Protein AF-A0A957P6U8-F1 (afdb_monomer)

Solvent-accessible surface area (backbone atoms only — not comparable to full-atom values): 16198 Å² total; per-residue (Å²): 90,58,43,76,53,26,92,47,79,94,39,44,93,22,21,18,30,35,46,72,42,77,92,78,67,46,75,42,67,53,47,86,53,42,22,34,64,68,31,53,35,81,85,66,50,31,37,37,28,35,32,63,20,86,61,70,90,80,37,60,36,35,46,26,39,26,37,59,54,96,75,35,69,39,84,70,41,72,37,37,86,85,52,95,45,52,64,41,66,72,44,34,49,96,86,24,38,32,24,38,31,63,58,85,66,26,40,42,44,31,36,30,32,83,86,80,32,53,65,48,74,69,51,61,92,84,52,53,21,32,50,50,87,82,29,77,82,69,45,68,47,66,45,97,83,50,52,34,36,38,33,50,40,20,24,42,88,34,48,63,27,46,32,43,46,75,44,68,89,72,76,72,72,90,66,71,69,55,97,53,98,57,75,75,81,73,89,73,82,72,80,81,41,68,80,53,70,64,36,67,84,54,68,86,55,95,57,48,46,55,40,83,44,76,48,71,45,100,86,65,49,79,44,77,46,52,44,35,33,26,76,83,66,52,93,91,59,92,59,58,77,48,87,87,82,73,54,77,90,80,54,79,64,63,44,40,53,73,37,68,55,48,77,72,76,41,63,53,62,62,42,15,76,70,55,24,36,59

Foldseek 3Di:
DKDAPQPDPVRNVWIWDWDQDVVVRDIATADNTQWADWAAAPVRQKIWIWGADPPGQPAAIFTWMFGADPRYTHPIDGLQPVPRWHWQWAYQAPLATWTWTDLAQAIFIKGAHPPNSAIATQDAQPQLWDAAPVPNHYFWDADPNRQKIWGWTFALQFDTFIWMDGRPSCPDPPDGPDPPSRGPDPPDDDDIGTPDHPRVVCNPPQFWGKDWDWDADPVRDIHIAIKTAGSPDDPVDDAAEDDDDDDPPPDGDHSGNQHPCCVPPNVQRVNNPVGHID

pLDDT: mean 83.7, std 16.23, range [33.38, 98.19]

Nearest PDB structures (foldseek):
  5txe-assembly1_A  TM=6.413E-01  e=8.273E-06  Asticcacaulis excentricus CB 48
  5jrl-assembly1_A  TM=4.892E-01  e=2.960E-06  Sphingopyxis alaskensis RB2256
  5uw3-assembly4_D  TM=4.409E-01  e=4.563E-06  Gypsophila vaccaria
  5uw5-assembly4_D  TM=4.762E-01  e=3.564E-05  Gypsophila vaccaria
  8p82-assembly1_B  TM=4.643E-01  e=4.128E-01  Homo sapiens

Sequence (278 aa):
FAGWPSPDMEHYTEGRLYLLDCPTLTVTALTESGAGMPRWSPDGTALAFTQQGEPAFYKNSGICVANVKDGALTNRRIISQQFDENGWLQAWGPAGIYFGAMQRTSYQLLCIDPESGQFWRVTPPDAQSWPSAGDLFGGISFTPNFSHAALTYADHTRCAEIIVIALKNQSVSHQPPTTSHQPPTTSNQQPLTYITNFDAQTAAWPLAQHEVIQWSSRDGATIEGVLTKPIDFDPARAYPLLVVIHGGPTAVSIPSKLSYYERRYYPIQQWAAKGALI

Mean predicted aligned error: 7.49 Å

Structure (mmCIF, N/CA/C/O backbone):
data_AF-A0A957P6U8-F1
#
_entry.id   AF-A0A957P6U8-F1
#
loop_
_atom_site.group_PDB
_atom_site.id
_atom_site.type_symbol
_atom_site.label_atom_id
_atom_site.label_alt_id
_atom_site.label_comp_id
_atom_site.label_asym_id
_atom_site.label_entity_id
_atom_site.label_seq_id
_atom_site.pdbx_PDB_ins_code
_atom_site.Cartn_x
_atom_site.Cartn_y
_atom_site.Cartn_z
_atom_site.occupancy
_atom_site.B_iso_or_equiv
_atom_site.auth_seq_id
_atom_site.auth_comp_id
_atom_site.auth_asym_id
_atom_site.auth_atom_id
_atom_site.pdbx_PDB_model_num
ATOM 1 N N . PHE A 1 1 ? -14.041 7.407 13.224 1.00 91.38 1 PHE A N 1
ATOM 2 C CA . PHE A 1 1 ? -13.572 7.977 11.942 1.00 91.38 1 PHE A CA 1
ATOM 3 C C . PHE A 1 1 ? -12.379 8.894 12.201 1.00 91.38 1 PHE A C 1
ATOM 5 O O . PHE A 1 1 ? -12.068 9.140 13.362 1.00 91.38 1 PHE A O 1
ATOM 12 N N . ALA A 1 2 ? -11.688 9.354 11.157 1.00 91.62 2 ALA A N 1
ATOM 13 C CA . ALA A 1 2 ? -10.634 10.362 11.275 1.00 91.62 2 ALA A CA 1
ATOM 14 C C . ALA A 1 2 ? -11.079 11.652 10.576 1.00 91.62 2 ALA A C 1
ATOM 16 O O . ALA A 1 2 ? -11.665 11.576 9.496 1.00 91.62 2 ALA A O 1
ATOM 17 N N . GLY A 1 3 ? -10.826 12.802 11.193 1.00 88.31 3 GLY A N 1
ATOM 18 C CA . GLY A 1 3 ? -11.007 14.122 10.590 1.00 88.31 3 GLY A CA 1
ATOM 19 C C . GLY A 1 3 ? -9.664 14.695 10.144 1.00 88.31 3 GLY A C 1
ATOM 20 O O . GLY A 1 3 ? -8.682 14.565 10.875 1.00 88.31 3 GLY A O 1
ATOM 21 N N . TRP A 1 4 ? -9.640 15.288 8.948 1.00 82.12 4 TRP A N 1
ATOM 22 C CA . TRP A 1 4 ? -8.496 15.982 8.352 1.00 82.12 4 TRP A CA 1
ATOM 23 C C . TRP A 1 4 ? -8.981 17.258 7.641 1.00 82.12 4 TRP A C 1
ATOM 25 O O . TRP A 1 4 ? -9.947 17.169 6.877 1.00 82.12 4 TRP A O 1
ATOM 35 N N . PRO A 1 5 ? -8.320 18.413 7.826 1.00 78.44 5 PRO A N 1
ATOM 36 C CA . PRO A 1 5 ? -7.258 18.671 8.806 1.00 78.44 5 PRO A CA 1
ATOM 37 C C . PRO A 1 5 ? -7.781 18.629 10.254 1.00 78.44 5 PRO A C 1
ATOM 39 O O . PRO A 1 5 ? -8.995 18.672 10.477 1.00 78.44 5 PRO A O 1
ATOM 42 N N . SER A 1 6 ? -6.888 18.558 11.246 1.00 73.44 6 SER A N 1
ATOM 43 C CA . SER A 1 6 ? -7.251 18.890 12.629 1.00 73.44 6 SER A CA 1
ATOM 44 C C . SER A 1 6 ? -7.870 20.296 12.651 1.00 73.44 6 SER A C 1
ATOM 46 O O . SER A 1 6 ? -7.371 21.185 11.957 1.00 73.44 6 SER A O 1
ATOM 48 N N . PRO A 1 7 ? -8.955 20.535 13.412 1.00 75.38 7 PRO A N 1
ATOM 49 C CA . PRO A 1 7 ? -9.561 21.864 13.503 1.00 75.38 7 PRO A CA 1
ATOM 50 C C . PRO A 1 7 ? -8.661 22.891 14.212 1.00 75.38 7 PRO A C 1
ATOM 52 O O . PRO A 1 7 ? -8.973 24.079 14.190 1.00 75.38 7 PRO A O 1
ATOM 55 N N . ASP A 1 8 ? -7.575 22.444 14.845 1.00 77.12 8 ASP A N 1
ATOM 56 C CA . ASP A 1 8 ? -6.565 23.304 15.453 1.00 77.12 8 ASP A CA 1
ATOM 57 C C . ASP A 1 8 ? -5.531 23.756 14.409 1.00 77.12 8 ASP A C 1
ATOM 59 O O . ASP A 1 8 ? -4.930 22.925 13.724 1.00 77.12 8 ASP A O 1
ATOM 63 N N . MET A 1 9 ? -5.301 25.069 14.302 1.00 79.81 9 MET A N 1
ATOM 64 C CA . MET A 1 9 ? -4.312 25.623 13.373 1.00 79.81 9 MET A CA 1
ATOM 65 C C . MET A 1 9 ? -2.882 25.189 13.697 1.00 79.81 9 MET A C 1
ATOM 67 O O . MET A 1 9 ? -2.070 25.116 12.776 1.00 79.81 9 MET A O 1
ATOM 71 N N . GLU A 1 10 ? -2.566 24.883 14.959 1.00 78.88 10 GLU A N 1
ATOM 72 C CA . GLU A 1 10 ? -1.241 24.367 15.336 1.00 78.88 10 GLU A CA 1
ATOM 73 C C . GLU A 1 10 ? -0.976 22.984 14.718 1.00 78.88 10 GLU A C 1
ATOM 75 O O . GLU A 1 10 ? 0.170 22.641 14.435 1.00 78.88 10 GLU A O 1
ATOM 80 N N . HIS A 1 11 ? -2.043 22.242 14.401 1.00 78.88 11 HIS A N 1
ATOM 81 C CA . HIS A 1 11 ? -2.008 20.860 13.921 1.00 78.88 11 HIS A CA 1
ATOM 82 C C . HIS A 1 11 ? -2.728 20.675 12.576 1.00 78.88 11 HIS A C 1
ATOM 84 O O . HIS A 1 11 ? -3.213 19.586 12.268 1.00 78.88 11 HIS A O 1
ATOM 90 N N . TYR A 1 12 ? -2.830 21.719 11.748 1.00 76.62 12 TYR A N 1
ATOM 91 C CA . TYR A 1 12 ? -3.634 21.681 10.515 1.00 76.62 12 TYR A CA 1
ATOM 92 C C . TYR A 1 12 ? -3.155 20.640 9.483 1.00 76.62 12 TYR A C 1
ATOM 94 O O . TYR A 1 12 ? -3.876 20.308 8.547 1.00 76.62 12 TYR A O 1
ATOM 102 N N . THR A 1 13 ? -1.935 20.121 9.613 1.00 79.44 13 THR A N 1
ATOM 103 C CA . THR A 1 13 ? -1.400 19.040 8.770 1.00 79.44 13 THR A CA 1
ATOM 104 C C . THR A 1 13 ? -1.576 17.660 9.391 1.00 79.44 13 THR A C 1
ATOM 106 O O . THR A 1 13 ? -1.030 16.693 8.865 1.00 79.44 13 THR A O 1
ATOM 109 N N . GLU A 1 14 ? -2.300 17.553 10.501 1.00 87.06 14 GLU A N 1
ATOM 110 C CA . GLU A 1 14 ? -2.441 16.327 11.273 1.00 87.06 14 GLU A CA 1
ATOM 111 C C . GLU A 1 14 ? -3.894 15.856 11.327 1.00 87.06 14 GLU A C 1
ATOM 113 O O . GLU A 1 14 ? -4.846 16.627 11.189 1.00 87.06 14 GLU A O 1
ATOM 118 N N . GLY A 1 15 ? -4.064 14.557 11.560 1.00 89.56 15 GLY A N 1
ATOM 119 C CA . GLY A 1 15 ? -5.369 13.936 11.732 1.00 89.56 15 GLY A CA 1
ATOM 120 C C . GLY A 1 15 ? -5.814 13.864 13.180 1.00 89.56 15 GLY A C 1
ATOM 121 O O . GLY A 1 15 ? -4.998 13.735 14.091 1.00 89.56 15 GLY A O 1
ATOM 122 N N . ARG A 1 16 ? -7.129 13.833 13.389 1.00 92.75 16 ARG A N 1
ATOM 123 C CA . ARG A 1 16 ? -7.728 13.549 14.697 1.00 92.75 16 ARG A CA 1
ATOM 124 C C . ARG A 1 16 ? -8.716 12.398 14.610 1.00 92.75 16 ARG A C 1
ATOM 126 O O . ARG A 1 16 ? -9.498 12.313 13.662 1.00 92.75 16 ARG A O 1
ATOM 133 N N . LEU A 1 17 ? -8.712 11.514 15.607 1.00 95.19 17 LEU A N 1
ATOM 134 C CA . LEU A 1 17 ? -9.684 10.429 15.697 1.00 95.19 17 LEU A CA 1
ATOM 135 C C . LEU A 1 17 ? -10.930 10.867 16.456 1.00 95.19 17 LEU A C 1
ATOM 137 O O . LEU A 1 17 ? -10.854 11.519 17.496 1.00 95.19 17 LEU A O 1
ATOM 141 N N . TYR A 1 18 ? -12.074 10.420 15.953 1.00 95.19 18 TYR A N 1
ATOM 142 C CA . TYR A 1 18 ? -13.385 10.660 16.532 1.00 95.19 18 TYR A CA 1
ATOM 143 C C . TYR A 1 18 ? -14.184 9.359 16.611 1.00 95.19 18 TYR A C 1
ATOM 145 O O . TYR A 1 18 ? -14.175 8.544 15.679 1.00 95.19 18 TYR A O 1
ATOM 153 N N . LEU A 1 19 ? -14.915 9.186 17.704 1.00 95.56 19 LEU A N 1
ATOM 154 C CA . LEU A 1 19 ? -15.931 8.162 17.892 1.00 95.56 19 LEU A CA 1
ATOM 155 C C . LEU A 1 19 ? -17.300 8.765 17.568 1.00 95.56 19 LEU A C 1
ATOM 157 O O . LEU A 1 19 ? -17.639 9.811 18.109 1.00 95.56 19 LEU A O 1
ATOM 161 N N . LEU A 1 20 ? -18.063 8.111 16.692 1.00 94.81 20 LEU A N 1
ATOM 162 C CA . LEU A 1 20 ? -19.466 8.434 16.435 1.00 94.81 20 LEU A CA 1
ATOM 163 C C . LEU A 1 20 ? -20.321 7.350 17.081 1.00 94.81 20 LEU A C 1
ATOM 165 O O . LEU A 1 20 ? -20.233 6.187 16.686 1.00 94.81 20 LEU A O 1
ATOM 169 N N . ASP A 1 21 ? -21.152 7.736 18.037 1.00 92.94 21 ASP A N 1
ATOM 170 C CA . ASP A 1 21 ? -22.236 6.892 18.519 1.00 92.94 21 ASP A CA 1
ATOM 171 C C . ASP A 1 21 ? -23.401 6.979 17.521 1.00 92.94 21 ASP A C 1
ATOM 173 O O . ASP A 1 21 ? -24.017 8.029 17.371 1.00 92.94 21 ASP A O 1
ATOM 177 N N . CYS A 1 22 ? -23.676 5.904 16.776 1.00 93.19 22 CYS A N 1
ATOM 178 C CA . CYS A 1 22 ? -24.683 5.932 15.707 1.00 93.19 22 CYS A CA 1
ATOM 179 C C . CYS A 1 22 ? -26.124 6.169 16.202 1.00 93.19 22 CYS A C 1
ATOM 181 O O . CYS A 1 22 ? -26.848 6.895 15.522 1.00 93.19 22 CYS A O 1
ATOM 183 N N . PRO A 1 23 ? -26.577 5.593 17.335 1.00 95.75 23 PRO A N 1
ATOM 184 C CA . PRO A 1 23 ? -27.927 5.853 17.838 1.00 95.75 23 PRO A CA 1
ATOM 185 C C . PRO A 1 23 ? -28.168 7.309 18.254 1.00 95.75 23 PRO A C 1
ATOM 187 O O . PRO A 1 23 ? -29.222 7.863 17.952 1.00 95.75 23 PRO A O 1
ATOM 190 N N . THR A 1 24 ? -27.213 7.929 18.951 1.00 96.38 24 THR A N 1
ATOM 191 C CA . THR A 1 24 ? -27.351 9.302 19.473 1.00 96.38 24 THR A CA 1
ATOM 192 C C . THR A 1 24 ? -26.780 10.361 18.535 1.00 96.38 24 THR A C 1
ATOM 194 O O . THR A 1 24 ? -27.025 11.547 18.735 1.00 96.38 24 THR A O 1
ATOM 197 N N . LEU A 1 25 ? -26.014 9.943 17.523 1.00 96.06 25 LEU A N 1
ATOM 198 C CA . LEU A 1 25 ? -25.217 10.795 16.637 1.00 96.06 25 LEU A CA 1
ATOM 199 C C . LEU A 1 25 ? -24.189 11.659 17.383 1.00 96.06 25 LEU A C 1
ATOM 201 O O . LEU A 1 25 ? -23.710 12.667 16.861 1.00 96.06 25 LEU A O 1
ATOM 205 N N . THR A 1 26 ? -23.826 11.255 18.602 1.00 95.94 26 THR A N 1
ATOM 206 C CA . THR A 1 26 ? -22.855 11.971 19.428 1.00 95.94 26 THR A CA 1
ATOM 207 C C . THR A 1 26 ? -21.443 11.707 18.921 1.00 95.94 26 THR A C 1
ATOM 209 O O . THR A 1 26 ? -21.068 10.561 18.664 1.00 95.94 26 THR A O 1
ATOM 212 N N . VAL A 1 27 ? -20.646 12.772 18.797 1.00 95.00 27 VAL A N 1
ATOM 213 C CA . VAL A 1 27 ? -19.253 12.700 18.348 1.00 95.00 27 VAL A CA 1
ATOM 214 C C . VAL A 1 27 ? -18.312 13.043 19.498 1.00 95.00 27 VAL A C 1
ATOM 216 O O . VAL A 1 27 ? -18.345 14.157 20.018 1.00 95.00 27 VAL A O 1
ATOM 219 N N . THR A 1 28 ? -17.427 12.109 19.841 1.00 94.69 28 THR A N 1
ATOM 220 C CA . THR A 1 28 ? -16.405 12.272 20.886 1.00 94.69 28 THR A CA 1
ATOM 221 C C . THR A 1 28 ? -15.019 12.204 20.267 1.00 94.69 28 THR A C 1
ATOM 223 O O . THR A 1 28 ? -14.713 11.283 19.512 1.00 94.69 28 THR A O 1
ATOM 226 N N . ALA A 1 29 ? -14.152 13.163 20.577 1.00 93.75 29 ALA A N 1
ATOM 227 C CA . ALA A 1 29 ? -12.761 13.096 20.151 1.00 93.75 29 ALA A CA 1
ATOM 228 C C . ALA A 1 29 ? -11.977 12.054 20.965 1.00 93.75 29 ALA A C 1
ATOM 230 O O . ALA A 1 29 ? -12.036 12.055 22.190 1.00 93.75 29 ALA A O 1
ATOM 231 N N . LEU A 1 30 ? -11.218 11.198 20.278 1.00 95.31 30 LEU A N 1
ATOM 232 C CA . LEU A 1 30 ? -10.415 10.125 20.878 1.00 95.31 30 LEU A CA 1
ATOM 233 C C . LEU A 1 30 ? -8.927 10.473 21.006 1.00 95.31 30 LEU A C 1
ATOM 235 O O . LEU A 1 30 ? -8.229 9.901 21.839 1.00 95.31 30 LEU A O 1
ATOM 239 N N . THR A 1 31 ? -8.432 11.380 20.167 1.00 93.56 31 THR A N 1
ATOM 240 C CA . THR A 1 31 ? -7.053 11.890 20.202 1.00 93.56 31 THR A CA 1
ATOM 241 C C . THR A 1 31 ? -7.065 13.412 20.140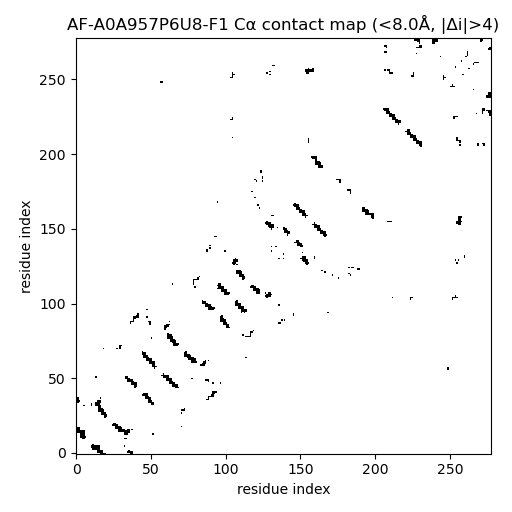 1.00 93.56 31 THR A C 1
ATOM 243 O O . THR A 1 31 ? -8.111 14.001 19.867 1.00 93.56 31 THR A O 1
ATOM 246 N N . GLU A 1 32 ? -5.932 14.060 20.401 1.00 89.50 32 GLU A N 1
ATOM 247 C CA . GLU A 1 32 ? -5.762 15.505 20.183 1.00 89.50 32 GLU A CA 1
ATOM 248 C C . GLU A 1 32 ? -5.425 15.786 18.714 1.00 89.50 32 GLU A C 1
ATOM 250 O O . GLU A 1 32 ? -6.185 16.473 18.034 1.00 89.50 32 GLU A O 1
ATOM 255 N N . SER A 1 33 ? -4.362 15.160 18.205 1.00 90.19 33 SER A N 1
ATOM 256 C CA . SER A 1 33 ? -3.891 15.269 16.821 1.00 90.19 33 SER A CA 1
ATOM 257 C C . SER A 1 33 ? -3.043 14.038 16.427 1.00 90.19 33 SER A C 1
ATOM 259 O O . SER A 1 33 ? -3.082 13.008 17.115 1.00 90.19 33 SER A O 1
ATOM 261 N N . GLY A 1 34 ? -2.320 14.109 15.305 1.00 91.25 34 GLY A N 1
ATOM 262 C CA . GLY A 1 34 ? -1.347 13.112 14.849 1.00 91.25 34 GLY A CA 1
ATOM 263 C C . GLY A 1 34 ? -1.869 11.692 14.613 1.00 91.25 34 GLY A C 1
ATOM 264 O O . GLY A 1 34 ? -1.070 10.756 14.619 1.00 91.25 34 GLY A O 1
ATOM 265 N N . ALA A 1 35 ? -3.178 11.481 14.445 1.00 94.25 35 ALA A N 1
ATOM 266 C CA . ALA A 1 35 ? -3.759 10.141 14.361 1.00 94.25 35 ALA A CA 1
ATOM 267 C C . ALA A 1 35 ? -4.735 9.971 13.187 1.00 94.25 35 ALA A C 1
ATOM 269 O O . ALA A 1 35 ? -5.568 10.831 12.900 1.00 94.25 35 ALA A O 1
ATOM 270 N N . GLY A 1 36 ? -4.664 8.826 12.504 1.00 93.25 36 GLY A N 1
ATOM 271 C CA . GLY A 1 36 ? -5.450 8.571 11.296 1.00 93.25 36 GLY A CA 1
ATOM 272 C C . GLY A 1 36 ? -5.702 7.095 11.004 1.00 93.25 36 GLY A C 1
ATOM 273 O O . GLY A 1 36 ? -5.277 6.209 11.737 1.00 93.25 36 GLY A O 1
ATOM 274 N N . MET A 1 37 ? -6.425 6.836 9.912 1.00 92.25 37 MET A N 1
ATOM 275 C CA . MET A 1 37 ? -6.685 5.490 9.375 1.00 92.25 37 MET A CA 1
ATOM 276 C C . MET A 1 37 ? -7.198 4.453 10.406 1.00 92.25 37 MET A C 1
ATOM 278 O O . MET A 1 37 ? -6.693 3.333 10.442 1.00 92.25 37 MET A O 1
ATOM 282 N N . PRO A 1 38 ? -8.214 4.768 11.234 1.00 96.25 38 PRO A N 1
ATOM 283 C CA . PRO A 1 38 ? -8.670 3.853 12.276 1.00 96.25 38 PRO A CA 1
ATOM 284 C C . PRO A 1 38 ? -9.278 2.567 11.694 1.00 96.25 38 PRO A C 1
ATOM 286 O O . PRO A 1 38 ? -9.980 2.615 10.677 1.00 96.25 38 PRO A O 1
ATOM 289 N N . ARG A 1 39 ? -9.043 1.430 12.355 1.00 96.88 39 ARG A N 1
ATOM 290 C CA . ARG A 1 39 ? -9.610 0.102 12.070 1.00 96.88 39 ARG A CA 1
ATOM 291 C C . ARG A 1 39 ? -10.011 -0.568 13.383 1.00 96.88 39 ARG A C 1
ATOM 293 O O . ARG A 1 39 ? -9.186 -0.711 14.279 1.00 96.88 39 ARG A O 1
ATOM 300 N N . TRP A 1 40 ? -11.276 -0.955 13.497 1.00 97.44 40 TRP A N 1
ATOM 301 C CA . TRP A 1 40 ? -11.791 -1.672 14.665 1.00 97.44 40 TRP A CA 1
ATOM 302 C C . TRP A 1 40 ? -11.292 -3.107 14.697 1.00 97.44 40 TRP A C 1
ATOM 304 O O . TRP A 1 40 ? -11.240 -3.738 13.644 1.00 97.44 40 TRP A O 1
ATOM 314 N N . SER A 1 41 ? -10.984 -3.611 15.892 1.00 97.50 41 SER A N 1
ATOM 315 C CA . SER A 1 41 ? -10.772 -5.036 16.130 1.00 97.50 41 SER A CA 1
ATOM 316 C C . SER A 1 41 ? -12.025 -5.849 15.772 1.00 97.50 41 SER A C 1
ATOM 318 O O . SER A 1 41 ? -13.136 -5.311 15.809 1.00 97.50 41 SER A O 1
ATOM 320 N N . PRO A 1 42 ? -11.887 -7.152 15.455 1.00 95.69 42 PRO A N 1
ATOM 321 C CA . PRO A 1 42 ? -13.027 -8.000 15.095 1.00 95.69 42 PRO A CA 1
ATOM 322 C C . PRO A 1 42 ? -14.143 -8.062 16.149 1.00 95.69 42 PRO A C 1
ATOM 324 O O . PRO A 1 42 ? -15.305 -8.251 15.802 1.00 95.69 42 PRO A O 1
ATOM 327 N N . ASP A 1 43 ? -13.795 -7.906 17.426 1.00 95.62 43 ASP A N 1
ATOM 328 C CA . ASP A 1 43 ? -14.726 -7.889 18.559 1.00 95.62 43 ASP A CA 1
ATOM 329 C C . ASP A 1 43 ? -15.254 -6.480 18.904 1.00 95.62 43 ASP A C 1
ATOM 331 O O . ASP A 1 43 ? -16.099 -6.339 19.786 1.00 95.62 43 ASP A O 1
ATOM 335 N N . GLY A 1 44 ? -14.764 -5.435 18.228 1.00 95.38 44 GLY A N 1
ATOM 336 C CA . GLY A 1 44 ? -15.164 -4.043 18.437 1.00 95.38 44 GLY A CA 1
ATOM 337 C C . GLY A 1 44 ? -14.667 -3.403 19.738 1.00 95.38 44 GLY A C 1
ATOM 338 O O . GLY A 1 44 ? -15.120 -2.310 20.073 1.00 95.38 44 GLY A O 1
ATOM 339 N N . THR A 1 45 ? -13.760 -4.042 20.484 1.00 96.06 45 THR A N 1
ATOM 340 C CA . THR A 1 45 ? -13.288 -3.533 21.789 1.00 96.06 45 THR A CA 1
ATOM 341 C C . THR A 1 45 ? -12.021 -2.680 21.700 1.00 96.06 45 THR A C 1
ATOM 343 O O . THR A 1 45 ? -11.708 -1.920 22.622 1.00 96.06 45 THR A O 1
ATOM 346 N N . ALA A 1 46 ? -11.296 -2.761 20.586 1.00 97.56 46 ALA A N 1
ATOM 347 C CA . ALA A 1 46 ? -10.033 -2.074 20.372 1.00 97.56 46 ALA A CA 1
ATOM 348 C C . ALA A 1 46 ? -9.959 -1.415 18.992 1.00 97.56 46 ALA A C 1
ATOM 350 O O . ALA A 1 46 ? -10.696 -1.735 18.057 1.00 97.56 46 ALA A O 1
ATOM 351 N N . LEU A 1 47 ? -9.033 -0.469 18.869 1.00 97.81 47 LEU A N 1
ATOM 352 C CA . LEU A 1 47 ? -8.790 0.298 17.661 1.00 97.81 47 LEU A CA 1
ATOM 353 C C . LEU A 1 47 ? -7.313 0.226 17.282 1.00 97.81 47 LEU A C 1
ATOM 355 O O . LEU A 1 47 ? -6.446 0.545 18.095 1.00 97.81 47 LEU A O 1
ATOM 359 N N . ALA A 1 48 ? -7.045 -0.151 16.036 1.00 98.19 48 ALA A N 1
ATOM 360 C CA . ALA A 1 48 ? -5.768 0.070 15.380 1.00 98.19 48 ALA A CA 1
ATOM 361 C C . ALA A 1 48 ? -5.824 1.399 14.623 1.00 98.19 48 ALA A C 1
ATOM 363 O O . ALA A 1 48 ? -6.831 1.705 13.984 1.00 98.19 48 ALA A O 1
ATOM 364 N N . PHE A 1 49 ? -4.771 2.202 14.680 1.00 97.56 49 PHE A N 1
ATOM 365 C CA . PHE A 1 49 ? -4.696 3.478 13.971 1.00 97.56 49 PHE A CA 1
ATOM 366 C C . PHE A 1 49 ? -3.247 3.860 13.680 1.00 97.56 49 PHE A C 1
ATOM 368 O O . PHE A 1 49 ? -2.317 3.401 14.342 1.00 97.56 49 PHE A O 1
ATOM 375 N N . THR A 1 50 ? -3.051 4.709 12.680 1.00 95.56 50 THR A N 1
ATOM 376 C CA . THR A 1 50 ? -1.743 5.275 12.357 1.00 95.56 50 THR A CA 1
ATOM 377 C C . THR A 1 50 ? -1.463 6.431 13.305 1.00 95.56 50 THR A C 1
ATOM 379 O O . THR A 1 50 ? -2.287 7.337 13.424 1.00 95.56 50 THR A O 1
ATOM 382 N N . GLN A 1 51 ? -0.304 6.404 13.955 1.00 94.94 51 GLN A N 1
ATOM 383 C CA . GLN A 1 51 ? 0.251 7.505 14.727 1.00 94.94 51 GLN A CA 1
ATOM 384 C C . GLN A 1 51 ? 1.368 8.167 13.925 1.00 94.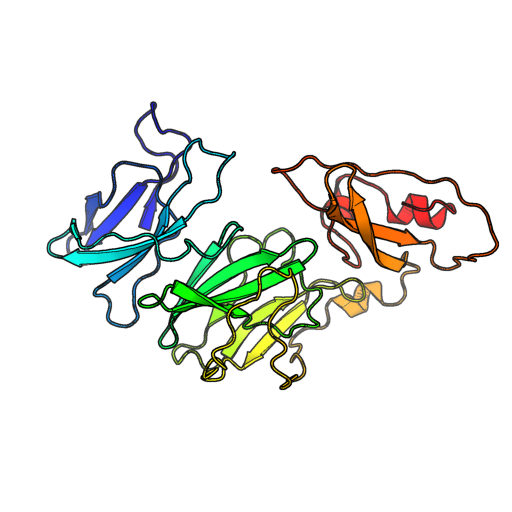94 51 GLN A C 1
ATOM 386 O O . GLN A 1 51 ? 2.362 7.517 13.613 1.00 94.94 51 GLN A O 1
ATOM 391 N N . GLN A 1 52 ? 1.232 9.454 13.642 1.00 91.94 52 GLN A N 1
ATOM 392 C CA . GLN A 1 52 ? 2.246 10.244 12.956 1.00 91.94 52 GLN A CA 1
ATOM 393 C C . GLN A 1 52 ? 3.566 10.247 13.736 1.00 91.94 52 GLN A C 1
ATOM 395 O O . GLN A 1 52 ? 3.576 10.357 14.966 1.00 91.94 52 GLN A O 1
ATOM 400 N N . GLY A 1 53 ? 4.671 10.063 13.012 1.00 90.31 53 GLY A N 1
ATOM 401 C CA . GLY A 1 53 ? 6.015 10.164 13.568 1.00 90.31 53 GLY A CA 1
ATOM 402 C C . GLY A 1 53 ? 6.435 11.622 13.740 1.00 90.31 53 GLY A C 1
ATOM 403 O O . GLY A 1 53 ? 6.099 12.451 12.902 1.00 90.31 53 GLY A O 1
ATOM 404 N N . GLU A 1 54 ? 7.211 11.912 14.790 1.00 88.00 54 GLU A N 1
ATOM 405 C CA . GLU A 1 54 ? 7.648 13.276 15.120 1.00 88.00 54 GLU A CA 1
ATOM 406 C C . GLU A 1 54 ? 9.172 13.477 14.995 1.00 88.00 54 GLU A C 1
ATOM 408 O O . GLU A 1 54 ? 9.932 12.801 15.706 1.00 88.00 54 GLU A O 1
ATOM 413 N N . PRO A 1 55 ? 9.661 14.409 14.147 1.00 85.50 55 PRO A N 1
ATOM 414 C CA . PRO A 1 55 ? 8.880 15.387 13.385 1.00 85.50 55 PRO A CA 1
ATOM 415 C C . PRO A 1 55 ? 8.125 14.773 12.199 1.00 85.50 55 PRO A C 1
ATOM 417 O O . PRO A 1 55 ? 8.654 13.903 11.495 1.00 85.50 55 PRO A O 1
ATOM 420 N N . ALA A 1 56 ? 6.914 15.285 11.974 1.00 81.94 56 ALA A N 1
ATOM 421 C CA . ALA A 1 56 ? 6.065 14.976 10.829 1.00 81.94 56 ALA A CA 1
ATOM 422 C C . ALA A 1 56 ? 6.841 14.964 9.500 1.00 81.94 56 ALA A C 1
ATOM 424 O O . ALA A 1 56 ? 7.768 15.750 9.312 1.00 81.94 56 ALA A O 1
ATOM 425 N N . PHE A 1 57 ? 6.434 14.103 8.559 1.00 79.12 57 PHE A N 1
ATOM 426 C CA . PHE A 1 57 ? 7.032 13.921 7.220 1.00 79.12 57 PHE A CA 1
ATOM 427 C C . PHE A 1 57 ? 8.439 13.292 7.192 1.00 79.12 57 PHE A C 1
ATOM 429 O O . PHE A 1 57 ? 8.756 12.574 6.247 1.00 79.12 57 PHE A O 1
ATOM 436 N N . TYR A 1 58 ? 9.265 13.502 8.219 1.00 83.00 58 TYR A N 1
ATOM 437 C CA . TYR A 1 58 ? 10.644 12.994 8.268 1.00 83.00 58 TYR A CA 1
ATOM 438 C C . TYR A 1 58 ? 10.803 11.699 9.063 1.00 83.00 58 TYR A C 1
ATOM 440 O O . TYR A 1 58 ? 11.828 11.029 8.940 1.00 83.00 58 TYR A O 1
ATOM 448 N N . LYS A 1 59 ? 9.817 11.347 9.893 1.00 88.75 59 LYS A N 1
ATOM 449 C CA . LYS A 1 59 ? 9.776 10.066 10.597 1.00 88.75 59 LYS A CA 1
ATOM 450 C C . LYS A 1 59 ? 8.614 9.210 10.133 1.00 88.75 59 LYS A C 1
ATOM 452 O O . LYS A 1 59 ? 7.526 9.711 9.855 1.00 88.75 59 LYS A O 1
ATOM 457 N N . ASN A 1 60 ? 8.849 7.902 10.133 1.00 90.44 60 ASN A N 1
ATOM 458 C CA . ASN A 1 60 ? 7.804 6.929 9.873 1.00 90.44 60 ASN A CA 1
ATOM 459 C C . ASN A 1 60 ? 6.707 7.014 10.928 1.00 90.44 60 ASN A C 1
ATOM 461 O O . ASN A 1 60 ? 6.961 7.215 12.119 1.00 90.44 60 ASN A O 1
ATOM 465 N N . SER A 1 61 ? 5.483 6.828 10.462 1.00 92.81 61 SER A N 1
ATOM 466 C CA . SER A 1 61 ? 4.320 6.686 11.318 1.00 92.81 61 SER A CA 1
ATOM 467 C C . SER A 1 61 ? 4.294 5.293 11.944 1.00 92.81 61 SER A C 1
ATOM 469 O O . SER A 1 61 ? 4.618 4.300 11.297 1.00 92.81 61 SER A O 1
ATOM 471 N N . GLY A 1 62 ? 3.877 5.212 13.204 1.00 95.56 62 GLY A N 1
ATOM 472 C CA . GLY A 1 62 ? 3.687 3.949 13.907 1.00 95.56 62 GLY A CA 1
ATOM 473 C C . GLY A 1 62 ? 2.278 3.393 13.717 1.00 95.56 62 GLY A C 1
ATOM 474 O O . GLY A 1 62 ? 1.305 4.145 13.682 1.00 95.56 62 GLY A O 1
ATOM 475 N N . ILE A 1 63 ? 2.142 2.070 13.676 1.00 97.56 63 ILE A N 1
ATOM 476 C CA . ILE A 1 63 ? 0.851 1.408 13.880 1.00 97.56 63 ILE A CA 1
ATOM 477 C C . ILE A 1 63 ? 0.620 1.326 15.386 1.00 97.56 63 ILE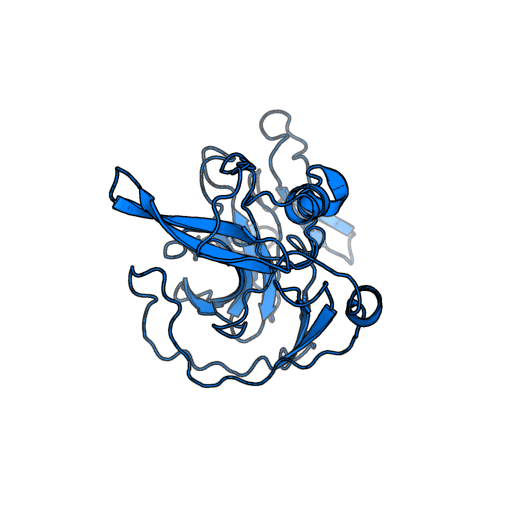 A C 1
ATOM 479 O O . ILE A 1 63 ? 1.434 0.765 16.121 1.00 97.56 63 ILE A O 1
ATOM 483 N N . CYS A 1 64 ? -0.477 1.913 15.848 1.00 97.50 64 CYS A N 1
ATOM 484 C CA . CYS A 1 64 ? -0.852 1.996 17.247 1.00 97.50 64 CYS A CA 1
ATOM 485 C C . CYS A 1 64 ? -2.117 1.180 17.514 1.00 97.50 64 CYS A C 1
ATOM 487 O O . CYS A 1 64 ? -3.027 1.169 16.691 1.00 97.50 64 CYS A O 1
ATOM 489 N N . VAL A 1 65 ? -2.175 0.521 18.670 1.00 98.19 65 VAL A N 1
ATOM 490 C CA . VAL A 1 65 ? -3.358 -0.177 19.181 1.00 98.19 65 VAL A CA 1
ATOM 491 C C . VAL A 1 65 ? -3.749 0.422 20.526 1.00 98.19 65 VAL A C 1
ATOM 493 O O . VAL A 1 65 ? -2.885 0.711 21.357 1.00 98.19 65 VAL A O 1
ATOM 496 N N . ALA A 1 66 ? -5.048 0.600 20.747 1.00 98.12 66 ALA A N 1
ATOM 497 C CA . ALA A 1 66 ? -5.616 1.002 22.029 1.00 98.12 66 ALA A CA 1
ATOM 498 C C . ALA A 1 66 ? -6.989 0.353 22.243 1.00 98.12 66 ALA A C 1
ATOM 500 O O . ALA A 1 66 ? -7.738 0.149 21.289 1.00 98.12 66 ALA A O 1
ATOM 501 N N . ASN A 1 67 ? -7.343 0.084 23.496 1.00 97.75 67 ASN A N 1
ATOM 502 C CA . ASN A 1 67 ? -8.697 -0.322 23.866 1.00 97.75 67 ASN A CA 1
ATOM 503 C C . ASN A 1 67 ? -9.617 0.900 23.841 1.00 97.75 67 ASN A C 1
ATOM 505 O O . ASN A 1 67 ? -9.198 1.988 24.247 1.00 97.75 67 ASN A O 1
ATOM 509 N N . VAL A 1 68 ? -10.873 0.715 23.441 1.00 96.00 68 VAL A N 1
ATOM 510 C CA . VAL A 1 68 ? -11.895 1.764 23.504 1.00 96.00 68 VAL A CA 1
ATOM 511 C C 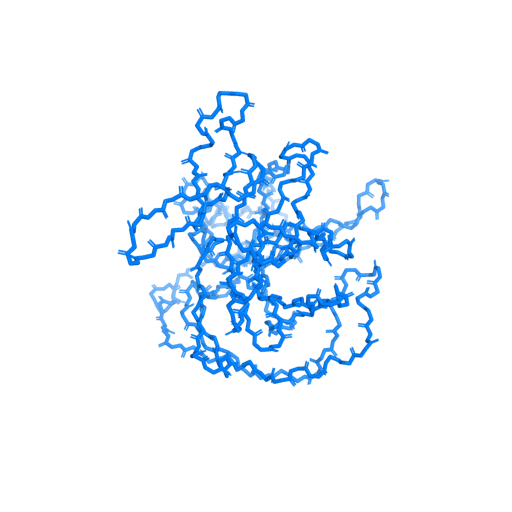. VAL A 1 68 ? -12.842 1.457 24.652 1.00 96.00 68 VAL A C 1
ATOM 513 O O . VAL A 1 68 ? -13.527 0.437 24.652 1.00 96.00 68 VAL A O 1
ATOM 516 N N . LYS A 1 69 ? -12.881 2.340 25.647 1.00 93.62 69 LYS A N 1
ATOM 517 C CA . LYS A 1 69 ? -13.753 2.196 26.814 1.00 93.62 69 LYS A CA 1
ATOM 518 C C . LYS A 1 69 ? -14.307 3.555 27.213 1.00 93.62 69 LYS A C 1
ATOM 520 O O . LYS A 1 69 ? -13.548 4.511 27.322 1.00 93.62 69 LYS A O 1
ATOM 525 N N . ASP A 1 70 ? -15.623 3.629 27.406 1.00 90.12 70 ASP A N 1
ATOM 526 C CA . ASP A 1 70 ? -16.330 4.828 27.878 1.00 90.12 70 ASP A CA 1
ATOM 527 C C . ASP A 1 70 ? -15.991 6.101 27.072 1.00 90.12 70 ASP A C 1
ATOM 529 O O . ASP A 1 70 ? -15.831 7.190 27.615 1.00 90.12 70 ASP A O 1
ATOM 533 N N . GLY A 1 71 ? -15.844 5.954 25.749 1.00 88.38 71 GLY A N 1
ATOM 534 C CA . GLY A 1 71 ? -15.514 7.062 24.847 1.00 88.38 71 GLY A CA 1
ATOM 535 C C . GLY A 1 71 ? -14.053 7.522 24.887 1.00 88.38 71 GLY A C 1
ATOM 536 O O . GLY A 1 71 ? -13.748 8.568 24.322 1.00 88.38 71 GLY A O 1
ATOM 537 N N . ALA A 1 72 ? -13.153 6.757 25.510 1.00 93.31 72 ALA A N 1
ATOM 538 C CA . ALA A 1 72 ? -11.732 7.070 25.616 1.00 93.31 72 ALA A CA 1
ATOM 539 C C . ALA A 1 72 ? -10.836 5.914 25.141 1.00 93.31 72 ALA A C 1
ATOM 541 O O . ALA A 1 72 ? -11.212 4.739 25.182 1.00 93.31 72 ALA A O 1
ATOM 542 N N . LEU A 1 73 ? -9.619 6.264 24.712 1.00 96.50 73 LEU A N 1
ATOM 543 C CA . LEU A 1 73 ? -8.561 5.302 24.411 1.00 96.50 73 LEU A CA 1
ATOM 544 C C . LEU A 1 73 ? -7.785 4.950 25.684 1.00 96.50 73 LEU A C 1
ATOM 546 O O . LEU A 1 73 ? -7.343 5.832 26.417 1.00 96.50 73 LEU A O 1
ATOM 550 N N . THR A 1 74 ? -7.564 3.661 25.919 1.00 96.75 74 THR A N 1
ATOM 551 C CA . THR A 1 74 ? -6.759 3.149 27.040 1.00 96.75 74 THR A CA 1
ATOM 552 C C . THR A 1 74 ? -5.742 2.122 26.547 1.00 96.75 74 THR A C 1
ATOM 554 O O . THR A 1 74 ? -5.889 1.569 25.458 1.00 96.75 74 THR A O 1
ATOM 557 N N . ASN A 1 75 ? -4.681 1.873 27.323 1.00 95.56 75 ASN A N 1
ATOM 558 C CA . ASN A 1 75 ? -3.615 0.917 26.976 1.00 95.56 75 ASN A CA 1
ATOM 559 C C . ASN A 1 75 ? -3.003 1.143 25.582 1.00 95.56 75 ASN A C 1
ATOM 561 O O . ASN A 1 75 ? -2.698 0.196 24.853 1.00 95.56 75 ASN A O 1
ATOM 565 N N . ARG A 1 76 ? -2.847 2.416 25.209 1.00 96.06 76 ARG A N 1
ATOM 566 C CA . ARG A 1 76 ? -2.299 2.823 23.919 1.00 96.06 76 ARG A CA 1
ATOM 567 C C . ARG A 1 76 ? -0.838 2.387 23.798 1.00 96.06 76 ARG A C 1
ATOM 569 O O . ARG A 1 76 ? -0.013 2.760 24.628 1.00 96.06 76 ARG A O 1
ATOM 576 N N . ARG A 1 77 ? -0.511 1.658 22.732 1.00 96.25 77 ARG A N 1
ATOM 577 C CA . ARG A 1 77 ? 0.853 1.209 22.418 1.00 96.25 77 ARG A CA 1
ATOM 578 C C . ARG A 1 77 ? 1.121 1.264 20.920 1.00 96.25 77 ARG A C 1
ATOM 580 O O . ARG A 1 77 ? 0.245 0.934 20.127 1.00 96.25 77 ARG A O 1
ATOM 587 N N . ILE A 1 78 ? 2.322 1.675 20.526 1.00 96.62 78 ILE A N 1
ATOM 588 C CA . ILE A 1 78 ? 2.820 1.425 19.166 1.00 96.62 78 ILE A CA 1
ATOM 589 C C . ILE A 1 78 ? 3.210 -0.057 19.111 1.00 96.62 78 ILE A C 1
ATOM 591 O O . ILE A 1 78 ? 3.740 -0.567 20.094 1.00 96.62 78 ILE A O 1
ATOM 595 N N . ILE A 1 79 ? 2.901 -0.752 18.020 1.00 97.00 79 ILE A N 1
ATOM 596 C CA . ILE A 1 79 ? 3.213 -2.183 17.840 1.00 97.00 79 ILE A CA 1
ATOM 597 C C . ILE A 1 79 ? 4.206 -2.432 16.699 1.00 97.00 79 ILE A C 1
ATOM 599 O O . ILE A 1 79 ? 4.740 -3.524 16.565 1.00 97.00 79 ILE A O 1
ATOM 603 N N . SER A 1 80 ? 4.468 -1.418 15.874 1.00 95.62 80 SER A N 1
ATOM 604 C CA . SER A 1 80 ? 5.316 -1.515 14.686 1.00 95.62 80 SER A CA 1
ATOM 605 C C . SER A 1 80 ? 6.765 -1.080 14.935 1.00 95.62 80 SER A C 1
ATOM 607 O O . SER A 1 80 ? 7.401 -0.562 14.026 1.00 95.62 80 SER A O 1
ATOM 609 N N . GLN A 1 81 ? 7.314 -1.237 16.147 1.00 90.94 81 GLN A N 1
ATOM 610 C CA . GLN A 1 81 ? 8.695 -0.804 16.444 1.00 90.94 81 GLN A CA 1
ATOM 611 C C . GLN A 1 81 ? 9.752 -1.545 15.618 1.00 90.94 81 GLN A C 1
ATOM 613 O O . GLN A 1 81 ? 10.845 -1.028 15.418 1.00 90.94 81 GLN A O 1
ATOM 618 N N . GLN A 1 82 ? 9.438 -2.766 15.180 1.00 87.81 82 GLN A N 1
ATOM 619 C CA . GLN A 1 82 ? 10.326 -3.604 14.369 1.00 87.81 82 GLN A CA 1
ATOM 620 C C . GLN A 1 82 ? 10.149 -3.367 12.863 1.00 87.81 82 GLN A C 1
ATOM 622 O O . GLN A 1 82 ? 10.816 -4.017 12.064 1.00 87.81 82 GLN A O 1
ATOM 627 N N . PHE A 1 83 ? 9.230 -2.481 12.475 1.00 90.38 83 PHE A N 1
ATOM 628 C CA . PHE A 1 83 ? 8.910 -2.178 11.089 1.00 90.38 83 PHE A CA 1
ATOM 629 C C . PHE A 1 83 ? 9.441 -0.787 10.739 1.00 90.38 83 PHE A C 1
ATOM 631 O O . PHE A 1 83 ? 9.057 0.208 11.352 1.00 90.38 83 PHE A O 1
ATOM 638 N N . ASP A 1 84 ? 10.338 -0.721 9.765 1.00 87.50 84 ASP A N 1
ATOM 639 C CA . ASP A 1 84 ? 11.118 0.464 9.403 1.00 87.50 84 ASP A CA 1
ATOM 640 C C . ASP A 1 84 ? 10.549 1.230 8.197 1.00 87.50 84 ASP A C 1
ATOM 642 O O . ASP A 1 84 ? 11.253 2.024 7.580 1.00 87.50 84 ASP A O 1
ATOM 646 N N . GLU A 1 85 ? 9.257 1.063 7.906 1.00 88.69 85 GLU A N 1
ATOM 647 C CA . GLU A 1 85 ? 8.546 1.705 6.791 1.00 88.69 85 GLU A CA 1
ATOM 648 C C . GLU A 1 85 ? 7.202 2.304 7.254 1.00 88.69 85 GLU A C 1
ATOM 650 O O . GLU A 1 85 ? 6.739 2.074 8.375 1.00 88.69 85 GLU A O 1
ATOM 655 N N . ASN A 1 86 ? 6.534 3.076 6.390 1.00 88.69 86 ASN A N 1
ATOM 656 C CA . ASN A 1 86 ? 5.177 3.565 6.665 1.00 88.69 86 ASN A CA 1
ATOM 657 C C . ASN A 1 86 ? 4.123 2.508 6.306 1.00 88.69 86 ASN A C 1
ATOM 659 O O . ASN A 1 86 ? 4.051 2.044 5.167 1.00 88.69 86 ASN A O 1
ATOM 663 N N . GLY A 1 87 ? 3.277 2.152 7.277 1.00 90.00 87 GLY A N 1
ATOM 664 C CA . GLY A 1 87 ? 2.160 1.228 7.081 1.00 90.00 87 GLY A CA 1
ATOM 665 C C . GLY A 1 87 ? 0.829 1.939 6.821 1.00 90.00 87 GLY A C 1
ATOM 666 O O . GLY A 1 87 ? 0.364 2.735 7.639 1.00 90.00 87 GLY A O 1
ATOM 667 N N . TRP A 1 88 ? 0.168 1.592 5.718 1.00 90.00 88 TRP A N 1
ATOM 668 C CA . TRP A 1 88 ? -1.184 2.031 5.368 1.00 90.00 88 TRP A CA 1
ATOM 669 C C . TRP A 1 88 ? -2.219 0.993 5.796 1.00 90.00 88 TRP A C 1
ATOM 671 O O . TRP A 1 88 ? -2.435 -0.009 5.109 1.00 90.00 88 TRP A O 1
ATOM 681 N N . LEU A 1 89 ? -2.876 1.243 6.931 1.00 93.56 89 LEU A N 1
ATOM 682 C CA . LEU A 1 89 ? -3.852 0.328 7.528 1.00 93.56 89 LEU A CA 1
ATOM 683 C C . LEU A 1 89 ? -5.016 -0.002 6.583 1.00 93.56 89 LEU A C 1
ATOM 685 O O . LEU A 1 89 ? -5.647 0.893 6.020 1.00 93.56 89 LEU A O 1
ATOM 689 N N . GLN A 1 90 ? -5.336 -1.293 6.458 1.00 93.19 90 GLN A N 1
ATOM 690 C CA . GLN A 1 90 ? -6.392 -1.816 5.584 1.00 93.19 90 GLN A CA 1
ATOM 691 C C . GLN A 1 90 ? -7.557 -2.400 6.381 1.00 93.19 90 GLN A C 1
ATOM 693 O O . GLN A 1 90 ? -8.692 -1.975 6.180 1.00 93.19 90 GLN A O 1
ATOM 698 N N . ALA A 1 91 ? -7.300 -3.314 7.320 1.00 94.50 91 ALA A N 1
ATOM 699 C CA . ALA A 1 91 ? -8.331 -3.943 8.150 1.00 94.50 91 ALA A CA 1
ATOM 700 C C . ALA A 1 91 ? -7.715 -4.616 9.384 1.00 94.50 91 ALA A C 1
ATOM 702 O O . ALA A 1 91 ? -6.557 -5.012 9.345 1.00 94.50 91 ALA A O 1
ATOM 703 N N . TRP A 1 92 ? -8.489 -4.806 10.452 1.00 96.56 92 TRP A N 1
ATOM 704 C CA . TRP A 1 92 ? -8.110 -5.701 11.548 1.00 96.56 92 TRP A CA 1
ATOM 705 C C . TRP A 1 92 ? -8.965 -6.965 11.448 1.00 96.56 92 TRP A C 1
ATOM 707 O O . TRP A 1 92 ? -10.180 -6.921 11.628 1.00 96.56 92 TRP A O 1
ATOM 717 N N . GLY A 1 93 ? -8.331 -8.074 11.074 1.00 95.12 93 GLY A N 1
ATOM 718 C CA . GLY A 1 93 ? -8.960 -9.383 10.938 1.00 95.12 93 GLY A CA 1
ATOM 719 C C . GLY A 1 93 ? -8.576 -10.342 12.068 1.00 95.12 93 GLY A C 1
ATOM 720 O O . GLY A 1 93 ? -7.835 -9.972 12.978 1.00 95.12 93 GLY A O 1
ATOM 721 N N . PRO A 1 94 ? -9.043 -11.600 12.014 1.00 92.94 94 PRO A N 1
ATOM 722 C CA . PRO A 1 94 ? -8.798 -12.589 13.064 1.00 92.94 94 PRO A CA 1
ATOM 723 C C . PRO A 1 94 ? -7.320 -12.980 13.210 1.00 92.94 94 PRO A C 1
ATOM 725 O O . PRO A 1 94 ? -6.908 -13.388 14.288 1.00 92.94 94 PRO A O 1
ATOM 728 N N . ALA A 1 95 ? -6.522 -12.854 12.144 1.00 91.06 95 ALA A N 1
ATOM 729 C CA . ALA A 1 95 ? -5.089 -13.148 12.176 1.00 91.06 95 ALA A CA 1
ATOM 730 C C . ALA A 1 95 ? -4.229 -11.966 12.663 1.00 91.06 95 ALA A C 1
ATOM 732 O O . ALA A 1 95 ? -3.074 -12.170 13.021 1.00 91.06 95 ALA A O 1
ATOM 733 N N . GLY A 1 96 ? -4.762 -10.740 12.649 1.00 95.12 96 GLY A N 1
ATOM 734 C CA . GLY A 1 96 ? -4.010 -9.529 12.964 1.00 95.12 96 GLY A CA 1
ATOM 735 C C . GLY A 1 96 ? -4.464 -8.315 12.157 1.00 95.12 96 GLY A C 1
ATOM 736 O O . GLY A 1 96 ? -5.549 -8.291 11.568 1.00 95.12 96 GLY A O 1
ATOM 737 N N . ILE A 1 97 ? -3.629 -7.280 12.150 1.00 96.25 97 ILE A N 1
ATOM 738 C CA . ILE A 1 97 ? -3.894 -6.017 11.462 1.00 96.25 97 ILE A CA 1
ATOM 739 C C . ILE A 1 97 ? -3.227 -6.057 10.089 1.00 96.25 97 ILE A C 1
ATOM 741 O O . ILE A 1 97 ? -2.005 -6.092 9.984 1.00 96.25 97 ILE A O 1
ATOM 745 N N . TYR A 1 98 ? -4.033 -6.024 9.034 1.00 94.25 98 TYR A N 1
ATOM 746 C CA . TYR A 1 98 ? -3.588 -5.941 7.651 1.00 94.25 98 TYR A CA 1
ATOM 747 C C . TYR A 1 98 ? -3.268 -4.498 7.277 1.00 94.25 98 TYR A C 1
ATOM 749 O O . TYR A 1 98 ? -4.069 -3.584 7.509 1.00 94.25 98 TYR A O 1
ATOM 757 N N . PHE A 1 99 ? -2.123 -4.299 6.640 1.00 92.69 99 PHE A N 1
ATOM 758 C CA . PHE A 1 99 ? -1.667 -3.003 6.158 1.00 92.69 99 PHE A CA 1
ATOM 759 C C . PHE A 1 99 ? -0.846 -3.178 4.887 1.00 92.69 99 PHE A C 1
ATOM 761 O O . PHE A 1 99 ? -0.172 -4.188 4.700 1.00 92.69 99 PHE A O 1
ATOM 768 N N . GLY A 1 100 ? -0.919 -2.202 3.995 1.00 88.50 100 GLY A N 1
ATOM 769 C CA . GLY A 1 100 ? -0.020 -2.145 2.856 1.00 88.50 100 GLY A CA 1
ATOM 770 C C . GLY A 1 100 ? 1.198 -1.298 3.185 1.00 88.50 100 GLY A C 1
ATOM 771 O O . GLY A 1 100 ? 1.089 -0.344 3.954 1.00 88.50 100 GLY A O 1
ATOM 772 N N . ALA A 1 101 ? 2.353 -1.628 2.627 1.00 87.25 101 ALA A N 1
ATOM 773 C CA . ALA A 1 101 ? 3.544 -0.806 2.780 1.00 87.25 101 ALA A CA 1
ATOM 774 C C . ALA A 1 101 ? 4.462 -0.922 1.572 1.00 87.25 101 ALA A C 1
ATOM 776 O O . ALA A 1 101 ? 4.518 -1.960 0.905 1.00 87.25 101 ALA A O 1
ATOM 777 N N . MET A 1 102 ? 5.208 0.151 1.337 1.00 83.62 102 MET A N 1
ATOM 778 C CA . MET A 1 102 ? 6.352 0.121 0.440 1.00 83.62 102 MET A CA 1
ATOM 779 C C . MET A 1 102 ? 7.452 -0.694 1.118 1.00 83.62 102 MET A C 1
ATOM 781 O O . MET A 1 102 ? 7.730 -0.513 2.298 1.00 83.62 102 MET A O 1
ATOM 785 N N . GLN A 1 103 ? 8.055 -1.609 0.375 1.00 81.06 103 GLN A N 1
ATOM 786 C CA . GLN A 1 103 ? 9.297 -2.272 0.732 1.00 81.06 103 GLN A CA 1
ATOM 787 C C . GLN A 1 103 ? 10.225 -2.093 -0.459 1.00 81.06 103 GLN A C 1
ATOM 789 O O . GLN A 1 103 ? 10.155 -2.854 -1.433 1.00 81.06 103 GLN A O 1
ATOM 794 N N . ARG A 1 104 ? 11.057 -1.047 -0.383 1.00 83.44 104 ARG A N 1
ATOM 795 C CA . ARG A 1 104 ? 11.944 -0.605 -1.468 1.00 83.44 104 ARG A CA 1
ATOM 796 C C . ARG A 1 104 ? 11.177 -0.325 -2.773 1.00 83.44 104 ARG A C 1
ATOM 798 O O . ARG A 1 104 ? 10.231 0.458 -2.765 1.00 83.44 104 ARG A O 1
ATOM 805 N N . THR A 1 105 ? 11.553 -0.972 -3.882 1.00 82.12 105 THR A N 1
ATOM 806 C CA . THR A 1 105 ? 10.845 -0.934 -5.168 1.00 82.12 105 THR A CA 1
ATOM 807 C C . THR A 1 105 ? 9.750 -2.011 -5.273 1.00 82.12 105 THR A C 1
ATOM 809 O O . THR A 1 105 ? 9.521 -2.587 -6.339 1.00 82.12 105 THR A O 1
ATOM 812 N N . SER A 1 106 ? 8.989 -2.241 -4.197 1.00 80.44 106 SER A N 1
ATOM 813 C CA . SER A 1 106 ? 7.710 -2.965 -4.268 1.00 80.44 106 SER A CA 1
ATOM 814 C C . SER A 1 106 ? 6.702 -2.476 -3.226 1.00 80.44 106 SER A C 1
ATOM 816 O O . SER A 1 106 ? 7.090 -1.906 -2.209 1.00 80.44 106 SER A O 1
ATOM 818 N N . TYR A 1 107 ? 5.411 -2.730 -3.438 1.00 81.56 107 TYR A N 1
ATOM 819 C CA . TYR A 1 107 ? 4.375 -2.573 -2.417 1.00 81.56 107 TYR A CA 1
ATOM 820 C C . TYR A 1 107 ? 3.802 -3.933 -2.056 1.00 81.56 107 TYR A C 1
ATOM 822 O O . TYR A 1 107 ? 3.492 -4.746 -2.929 1.00 81.56 107 TYR A O 1
ATOM 830 N N . GLN A 1 108 ? 3.632 -4.166 -0.761 1.00 82.62 108 GLN A N 1
ATOM 831 C CA . GLN A 1 108 ? 3.254 -5.463 -0.221 1.00 82.62 108 GLN A CA 1
ATOM 832 C C . GLN A 1 108 ? 2.060 -5.325 0.716 1.00 82.62 108 GLN A C 1
ATOM 834 O O . GLN A 1 108 ? 1.986 -4.372 1.493 1.00 82.62 108 GLN A O 1
ATOM 839 N N . LEU A 1 109 ? 1.156 -6.307 0.683 1.00 86.56 109 LEU A N 1
ATOM 840 C CA . LEU A 1 109 ? 0.198 -6.500 1.768 1.00 86.56 109 LEU A CA 1
ATOM 841 C C . LEU A 1 109 ? 0.900 -7.275 2.878 1.00 86.56 109 LEU A C 1
ATOM 843 O O . LEU A 1 109 ? 1.435 -8.363 2.651 1.00 86.56 109 LEU A O 1
ATOM 847 N N . LEU A 1 110 ? 0.873 -6.723 4.079 1.00 89.12 110 LEU A N 1
ATOM 848 C CA . LEU A 1 110 ? 1.447 -7.295 5.286 1.00 89.12 110 LEU A CA 1
ATOM 849 C C . LEU A 1 110 ? 0.353 -7.467 6.339 1.00 89.12 110 LEU A C 1
ATOM 851 O O . LEU A 1 110 ? -0.717 -6.857 6.266 1.00 89.12 110 LEU A O 1
ATOM 855 N N . CYS A 1 111 ? 0.632 -8.307 7.325 1.00 92.44 111 CYS A N 1
ATOM 856 C CA . CYS A 1 111 ? -0.175 -8.446 8.527 1.00 92.44 111 CYS A CA 1
ATOM 857 C C . CYS A 1 111 ? 0.745 -8.364 9.744 1.00 92.44 111 CYS A C 1
ATOM 859 O O . CYS A 1 111 ? 1.842 -8.920 9.711 1.00 92.44 111 CYS A O 1
ATOM 861 N N . ILE A 1 112 ? 0.316 -7.653 10.785 1.00 94.75 112 ILE A N 1
ATOM 862 C CA . ILE A 1 112 ? 1.020 -7.543 12.066 1.00 94.75 112 ILE A CA 1
ATOM 863 C C . ILE A 1 112 ? 0.150 -8.098 13.190 1.00 94.75 112 ILE A C 1
ATOM 865 O O . ILE A 1 112 ? -1.047 -7.807 13.274 1.00 94.75 112 ILE A O 1
ATOM 869 N N . ASP A 1 113 ? 0.759 -8.899 14.054 1.00 94.38 113 ASP A N 1
ATOM 870 C CA . ASP A 1 113 ? 0.150 -9.369 15.291 1.00 94.38 113 ASP A CA 1
ATOM 871 C C . ASP A 1 113 ? 0.087 -8.203 16.302 1.00 94.38 113 ASP A C 1
ATOM 873 O O . ASP A 1 113 ? 1.130 -7.643 16.659 1.00 94.38 113 ASP A O 1
ATOM 877 N N . PRO A 1 114 ? -1.112 -7.813 16.774 1.00 95.00 114 PRO A N 1
ATOM 878 C CA . PRO A 1 114 ? -1.282 -6.699 17.705 1.00 95.00 114 PRO A CA 1
ATOM 879 C C . PRO A 1 114 ? -0.671 -6.931 19.095 1.00 95.00 114 PRO A C 1
ATOM 881 O O . PRO A 1 114 ? -0.461 -5.961 19.831 1.00 95.00 114 PRO A O 1
ATOM 884 N N . GLU A 1 115 ? -0.401 -8.177 19.484 1.00 92.44 115 GLU A N 1
ATOM 885 C CA . GLU A 1 115 ? 0.178 -8.510 20.788 1.00 92.44 115 GLU A CA 1
ATOM 886 C C . GLU A 1 115 ? 1.704 -8.563 20.727 1.00 92.44 115 GLU A C 1
ATOM 888 O O . GLU A 1 115 ? 2.377 -7.911 21.525 1.00 92.44 115 GLU A O 1
ATOM 893 N N . SER A 1 116 ? 2.263 -9.296 19.760 1.00 91.81 116 SER A N 1
ATOM 894 C CA . SER A 1 116 ? 3.718 -9.482 19.660 1.00 91.81 116 SER A CA 1
ATOM 895 C C . SER A 1 116 ? 4.442 -8.421 18.824 1.00 91.81 116 SER A C 1
ATOM 897 O O . SER A 1 116 ? 5.667 -8.306 18.917 1.00 91.81 116 SER A O 1
ATOM 899 N N . GLY A 1 117 ? 3.727 -7.675 17.974 1.00 91.50 117 GLY A N 1
ATOM 900 C CA . GLY A 1 117 ? 4.321 -6.761 16.992 1.00 91.50 117 GLY A CA 1
ATOM 901 C C . GLY A 1 117 ? 5.071 -7.468 15.855 1.00 91.50 117 GLY A C 1
ATOM 902 O O . GLY A 1 117 ? 5.687 -6.807 15.019 1.00 91.50 117 GLY A O 1
ATOM 903 N N . GLN A 1 118 ? 5.040 -8.805 15.804 1.00 92.31 118 GLN A N 1
ATOM 904 C CA . GLN A 1 118 ? 5.594 -9.563 14.686 1.00 92.31 118 GLN A CA 1
ATOM 905 C C . GLN A 1 118 ? 4.741 -9.347 13.441 1.00 92.31 118 GLN A C 1
ATOM 907 O O . GLN A 1 118 ? 3.513 -9.394 13.508 1.00 92.31 118 GLN A O 1
ATOM 912 N N . PHE A 1 119 ? 5.389 -9.145 12.296 1.00 90.25 119 PHE A N 1
ATOM 913 C CA . PHE A 1 119 ? 4.709 -8.956 11.022 1.00 90.25 119 PHE A CA 1
ATOM 914 C C . PHE A 1 119 ? 5.203 -9.943 9.969 1.00 90.25 119 PHE A C 1
ATOM 916 O O . PHE A 1 119 ? 6.336 -10.422 10.008 1.00 90.25 119 PHE A O 1
ATOM 923 N N . TRP A 1 120 ? 4.337 -10.238 9.006 1.00 87.62 120 TRP A N 1
ATOM 924 C CA . TRP A 1 120 ? 4.631 -11.130 7.893 1.00 87.62 120 TRP A CA 1
ATOM 925 C C . TRP A 1 120 ? 3.988 -10.624 6.608 1.00 87.62 120 TRP A C 1
ATOM 927 O O . TRP A 1 120 ? 2.999 -9.886 6.611 1.00 87.62 120 TRP A O 1
ATOM 937 N N . ARG A 1 121 ? 4.577 -11.026 5.483 1.00 83.38 121 ARG A N 1
ATOM 938 C CA . ARG A 1 121 ? 4.059 -10.708 4.156 1.00 83.38 121 ARG A CA 1
ATOM 939 C C . ARG A 1 121 ? 2.894 -11.638 3.815 1.00 83.38 121 ARG A C 1
ATOM 941 O O . ARG A 1 121 ? 2.989 -12.847 3.992 1.00 83.38 121 ARG A O 1
ATOM 948 N N . VAL A 1 122 ? 1.812 -11.062 3.303 1.00 83.75 122 VAL A N 1
ATOM 949 C CA . VAL A 1 122 ? 0.613 -11.780 2.850 1.00 83.75 122 VAL A CA 1
ATOM 950 C C . VAL A 1 122 ? 0.660 -12.015 1.340 1.00 83.75 122 VAL A C 1
ATOM 952 O O . VAL A 1 122 ? 0.276 -13.088 0.877 1.00 83.75 122 VAL A O 1
ATOM 955 N N . THR A 1 123 ? 1.141 -11.035 0.572 1.00 77.88 123 THR A N 1
ATOM 956 C CA . THR A 1 123 ? 1.404 -11.179 -0.867 1.00 77.88 123 THR A CA 1
ATOM 957 C C . THR A 1 123 ? 2.573 -12.138 -1.140 1.00 77.88 123 THR A C 1
ATOM 959 O O . THR A 1 123 ? 3.479 -12.255 -0.311 1.00 77.88 123 THR A O 1
ATOM 962 N N . PRO A 1 124 ? 2.596 -12.839 -2.290 1.00 67.88 124 PRO A N 1
ATOM 963 C CA . PRO A 1 124 ? 3.715 -13.709 -2.649 1.00 67.88 124 PRO A CA 1
ATOM 964 C C . PRO A 1 124 ? 5.071 -12.972 -2.663 1.00 67.88 124 PRO A C 1
ATOM 966 O O . PRO A 1 124 ? 5.118 -11.789 -3.003 1.00 67.88 124 PRO A O 1
ATOM 969 N N . PRO A 1 125 ? 6.195 -13.629 -2.317 1.00 59.41 125 PRO A N 1
ATOM 970 C CA . PRO A 1 125 ? 7.515 -12.992 -2.299 1.00 59.41 125 PRO A CA 1
ATOM 971 C C . PRO A 1 125 ? 7.977 -12.436 -3.653 1.00 59.41 125 PRO A C 1
ATOM 973 O O . PRO A 1 125 ? 8.694 -11.438 -3.688 1.00 59.41 125 PRO A O 1
ATOM 976 N N . ASP A 1 126 ? 7.558 -13.077 -4.743 1.00 56.00 126 ASP A N 1
ATOM 977 C CA . ASP A 1 126 ? 7.838 -12.736 -6.141 1.00 56.00 126 ASP A CA 1
ATOM 978 C C . ASP A 1 126 ? 6.872 -11.700 -6.726 1.00 56.00 126 ASP A C 1
ATOM 980 O O . ASP A 1 126 ? 7.055 -11.262 -7.862 1.00 56.00 126 ASP A O 1
ATOM 984 N N . ALA A 1 127 ? 5.882 -11.257 -5.945 1.00 58.12 127 ALA A N 1
ATOM 985 C CA . ALA A 1 127 ? 5.066 -10.113 -6.298 1.00 58.12 127 ALA A CA 1
ATOM 986 C C . ALA A 1 127 ? 5.957 -8.860 -6.329 1.00 58.12 127 ALA A C 1
ATOM 988 O O . ALA A 1 127 ? 6.174 -8.196 -5.313 1.00 58.12 127 ALA A O 1
ATOM 989 N N . GLN A 1 128 ? 6.440 -8.495 -7.519 1.00 59.66 128 GLN A N 1
ATOM 990 C CA . GLN A 1 128 ? 6.973 -7.160 -7.826 1.00 59.66 128 GLN A CA 1
ATOM 991 C C . GLN A 1 128 ? 5.810 -6.166 -7.973 1.00 59.66 128 GLN A C 1
ATOM 993 O O . GLN A 1 128 ? 5.733 -5.389 -8.925 1.00 59.66 128 GLN A O 1
ATOM 998 N N . SER A 1 129 ? 4.849 -6.286 -7.056 1.00 59.19 129 SER A N 1
ATOM 999 C CA . SER A 1 129 ? 3.535 -5.695 -7.156 1.00 59.19 129 SER A CA 1
ATOM 1000 C C . SER A 1 129 ? 3.556 -4.241 -6.775 1.00 59.19 129 SER A C 1
ATOM 1002 O O . SER A 1 129 ? 4.183 -3.847 -5.789 1.00 59.19 129 SER A O 1
ATOM 1004 N N . TRP A 1 130 ? 2.746 -3.478 -7.491 1.00 60.22 130 TRP A N 1
ATOM 1005 C CA . TRP A 1 130 ? 2.363 -2.145 -7.081 1.00 60.22 130 TRP A CA 1
ATOM 1006 C C . TRP A 1 130 ? 0.848 -1.981 -7.182 1.00 60.22 130 TRP A C 1
ATOM 1008 O O . TRP A 1 130 ? 0.269 -2.355 -8.208 1.00 60.22 130 TRP A O 1
ATOM 1018 N N . PRO A 1 131 ? 0.192 -1.397 -6.165 1.00 52.72 131 PRO A N 1
ATOM 1019 C CA . PRO A 1 131 ? -1.103 -0.778 -6.355 1.00 52.72 131 PRO A CA 1
ATOM 1020 C C . PRO A 1 131 ? -0.956 0.253 -7.477 1.00 52.72 131 PRO A C 1
ATOM 1022 O O . PRO A 1 131 ? 0.067 0.940 -7.573 1.00 52.72 131 PRO A O 1
ATOM 1025 N N . SER A 1 132 ? -1.966 0.391 -8.338 1.00 46.44 132 SER A N 1
ATOM 1026 C CA . SER A 1 132 ? -2.002 1.548 -9.234 1.00 46.44 132 SER A CA 1
ATOM 1027 C C . SER A 1 132 ? -1.893 2.823 -8.377 1.00 46.44 132 SER A C 1
ATOM 1029 O O . SER A 1 132 ? -2.283 2.804 -7.218 1.00 46.44 132 SER A O 1
ATOM 1031 N N . ALA A 1 133 ? -1.340 3.936 -8.868 1.00 41.88 133 ALA A N 1
ATOM 1032 C CA . ALA A 1 133 ? -1.035 5.099 -8.012 1.00 41.88 133 ALA A CA 1
ATOM 1033 C C . ALA A 1 133 ? -2.231 5.681 -7.209 1.00 41.88 133 ALA A C 1
ATOM 1035 O O . ALA A 1 133 ? -2.011 6.471 -6.295 1.00 41.88 133 ALA A O 1
ATOM 1036 N N . GLY A 1 134 ? -3.479 5.293 -7.513 1.00 44.00 134 GLY A N 1
ATOM 1037 C CA . GLY A 1 134 ? -4.663 5.600 -6.695 1.00 44.00 134 GLY A CA 1
ATOM 1038 C C . GLY A 1 134 ? -4.922 4.638 -5.522 1.00 44.00 134 GLY A C 1
ATOM 1039 O O . GLY A 1 134 ? -5.637 4.992 -4.591 1.00 44.00 134 GLY A O 1
ATOM 1040 N N . ASP A 1 135 ? -4.315 3.453 -5.530 1.00 48.91 135 ASP A N 1
ATOM 1041 C CA . ASP A 1 135 ? -4.547 2.350 -4.591 1.00 48.91 135 ASP A CA 1
ATOM 1042 C C . ASP A 1 135 ? -3.566 2.331 -3.407 1.00 48.91 135 ASP A C 1
ATOM 1044 O O . ASP A 1 135 ? -3.788 1.568 -2.464 1.00 48.91 135 ASP A O 1
ATOM 1048 N N . LEU A 1 136 ? -2.537 3.200 -3.397 1.00 50.91 136 LEU A N 1
ATOM 1049 C CA . LEU A 1 136 ? -1.612 3.377 -2.257 1.00 50.91 136 LEU A CA 1
ATOM 1050 C C . LEU A 1 136 ? -2.359 3.607 -0.926 1.00 50.91 136 LEU A C 1
ATOM 1052 O O . LEU A 1 136 ? -1.816 3.332 0.142 1.00 50.91 136 LEU A O 1
ATOM 1056 N N . PHE A 1 137 ? -3.620 4.052 -0.997 1.00 50.66 137 PHE A N 1
ATOM 1057 C CA . PHE A 1 137 ? -4.452 4.422 0.143 1.00 50.66 137 PHE A CA 1
ATOM 1058 C C . PHE A 1 137 ? -5.724 3.573 0.355 1.00 50.66 137 PHE A C 1
ATOM 1060 O O . PHE A 1 137 ? -6.457 3.875 1.297 1.00 50.66 137 PHE A O 1
ATOM 1067 N N . GLY A 1 138 ? -6.027 2.528 -0.436 1.00 54.84 138 GLY A N 1
ATOM 1068 C CA . GLY A 1 138 ? -7.301 1.812 -0.202 1.00 54.84 138 GLY A CA 1
ATOM 1069 C C . GLY A 1 138 ? -7.801 0.766 -1.200 1.00 54.84 138 GLY A C 1
ATOM 1070 O O . GLY A 1 138 ? -9.006 0.537 -1.249 1.00 54.84 138 GLY A O 1
ATOM 1071 N N . GLY A 1 139 ? -6.936 0.114 -1.977 1.00 67.75 139 GLY A N 1
ATOM 1072 C CA . GLY A 1 139 ? -7.365 -0.828 -3.022 1.00 67.75 139 GLY A CA 1
ATOM 1073 C C . GLY A 1 139 ? -7.680 -2.264 -2.575 1.00 67.75 139 GLY A C 1
ATOM 1074 O O . GLY A 1 139 ? -7.702 -3.141 -3.434 1.00 67.75 139 GLY A O 1
ATOM 1075 N N . ILE A 1 140 ? -7.853 -2.554 -1.276 1.00 85.31 140 ILE A N 1
ATOM 1076 C CA . ILE A 1 140 ? -7.972 -3.939 -0.778 1.00 85.31 140 ILE A CA 1
ATOM 1077 C C . ILE A 1 140 ? -9.322 -4.179 -0.109 1.00 85.31 140 ILE A C 1
ATOM 1079 O O . ILE A 1 140 ? -9.717 -3.473 0.815 1.00 85.31 140 ILE A O 1
ATOM 1083 N N . SER A 1 141 ? -10.016 -5.222 -0.557 1.00 90.00 141 SER A N 1
ATOM 1084 C CA . SER A 1 141 ? -11.274 -5.693 0.025 1.00 90.00 141 SER A CA 1
ATOM 1085 C C . SER A 1 141 ? -11.119 -7.109 0.560 1.00 90.00 141 SER A C 1
ATOM 1087 O O . SER A 1 141 ? -10.514 -7.958 -0.087 1.00 90.00 141 SER A O 1
ATOM 1089 N N . PHE A 1 142 ? -11.702 -7.378 1.724 1.00 92.50 142 PHE A N 1
ATOM 1090 C CA . PHE A 1 142 ? -11.617 -8.668 2.404 1.00 92.50 142 PHE A CA 1
ATOM 1091 C C . PHE A 1 142 ? -12.986 -9.344 2.413 1.00 92.50 142 PHE A C 1
ATOM 1093 O O . PHE A 1 142 ? -14.010 -8.695 2.628 1.00 92.50 142 PHE A O 1
ATOM 1100 N N . THR A 1 143 ? -13.020 -10.664 2.229 1.00 94.62 143 THR A N 1
ATOM 1101 C CA . THR A 1 143 ? -14.222 -11.444 2.570 1.00 94.62 143 THR A CA 1
ATOM 1102 C C . THR A 1 143 ? -14.524 -11.309 4.069 1.00 94.62 143 THR A C 1
ATOM 1104 O O . THR A 1 143 ? -13.567 -11.238 4.841 1.00 94.62 143 THR A O 1
ATOM 1107 N N . PRO A 1 144 ? -15.792 -11.366 4.525 1.00 91.94 144 PRO A N 1
ATOM 1108 C CA . PRO A 1 144 ? -16.133 -11.192 5.944 1.00 91.94 144 PRO A CA 1
ATOM 1109 C C . PRO A 1 144 ? -15.404 -12.144 6.902 1.00 91.94 144 PRO A C 1
ATOM 1111 O O . PRO A 1 144 ? -15.076 -11.776 8.023 1.00 91.94 144 PRO A O 1
ATOM 1114 N N . ASN A 1 145 ? -15.122 -13.368 6.452 1.00 90.88 145 ASN A N 1
ATOM 1115 C CA . ASN A 1 145 ? -14.390 -14.376 7.220 1.00 90.88 145 ASN A CA 1
ATOM 1116 C C . ASN A 1 145 ? -12.863 -14.303 7.041 1.00 90.88 145 ASN A C 1
ATOM 1118 O O . ASN A 1 145 ? -12.169 -15.207 7.492 1.00 90.88 145 ASN A O 1
ATOM 1122 N N . PHE A 1 146 ? -12.351 -13.285 6.341 1.00 91.94 146 PHE A N 1
ATOM 1123 C CA . PHE A 1 146 ? -10.935 -13.123 6.007 1.00 91.94 146 PHE A CA 1
ATOM 1124 C C . PHE A 1 146 ? -10.309 -14.367 5.355 1.00 91.94 146 PHE A C 1
ATOM 1126 O O . PHE A 1 146 ? -9.140 -14.650 5.570 1.00 91.94 146 PHE A O 1
ATOM 1133 N N . SER A 1 147 ? -11.067 -15.111 4.543 1.00 90.25 147 SER A N 1
ATOM 1134 C CA . SER A 1 147 ? -10.526 -16.235 3.763 1.00 90.25 147 SER A CA 1
ATOM 1135 C C . SER A 1 147 ? -9.840 -15.791 2.471 1.00 90.25 147 SER A C 1
ATOM 1137 O O . SER A 1 147 ? -8.938 -16.472 1.989 1.00 90.25 147 SER A O 1
ATOM 1139 N N . HIS A 1 148 ? -10.258 -14.657 1.904 1.00 90.56 148 HIS A N 1
ATOM 1140 C CA . HIS A 1 148 ? -9.701 -14.089 0.680 1.00 90.56 148 HIS A CA 1
ATOM 1141 C C . HIS A 1 148 ? -9.623 -12.563 0.761 1.00 90.56 148 HIS A C 1
ATOM 1143 O O . HIS A 1 148 ? -10.410 -11.920 1.466 1.00 90.56 148 HIS A O 1
ATOM 1149 N N . ALA A 1 149 ? -8.704 -11.995 -0.017 1.00 89.69 149 ALA A N 1
ATOM 1150 C CA . ALA A 1 149 ? -8.652 -10.573 -0.324 1.00 89.69 149 ALA A CA 1
ATOM 1151 C C . ALA A 1 149 ? -8.667 -10.354 -1.839 1.00 89.69 149 ALA A C 1
ATOM 1153 O O . ALA A 1 149 ? -8.008 -11.085 -2.578 1.00 89.69 149 ALA A O 1
ATOM 1154 N N . ALA A 1 150 ? -9.396 -9.333 -2.281 1.00 89.38 150 ALA A N 1
ATOM 1155 C CA . ALA A 1 150 ? -9.302 -8.776 -3.621 1.00 89.38 150 ALA A CA 1
ATOM 1156 C C . ALA A 1 150 ? -8.463 -7.496 -3.570 1.00 89.38 150 ALA A C 1
ATOM 1158 O O . ALA A 1 150 ? -8.665 -6.673 -2.674 1.00 89.38 150 ALA A O 1
ATOM 1159 N N . LEU A 1 151 ? -7.534 -7.333 -4.510 1.00 84.88 151 LEU A N 1
ATOM 1160 C CA . LEU A 1 151 ? -6.668 -6.159 -4.595 1.00 84.88 151 LEU A CA 1
ATOM 1161 C C . LEU A 1 151 ? -6.311 -5.816 -6.041 1.00 84.88 151 LEU A C 1
ATOM 1163 O O . LEU A 1 151 ? -6.323 -6.687 -6.913 1.00 84.88 151 LEU A O 1
ATOM 1167 N N . THR A 1 152 ? -5.944 -4.558 -6.275 1.00 83.19 152 THR A N 1
ATOM 1168 C CA . THR A 1 152 ? -5.287 -4.159 -7.520 1.00 83.19 152 THR A CA 1
ATOM 1169 C C . THR A 1 152 ? -3.825 -4.607 -7.515 1.00 83.19 152 THR A C 1
ATOM 1171 O O . THR A 1 152 ? -3.093 -4.350 -6.559 1.00 83.19 152 THR A O 1
ATOM 1174 N N . TYR A 1 153 ? -3.387 -5.240 -8.598 1.00 81.25 153 TYR A N 1
ATOM 1175 C CA . TYR A 1 153 ? -2.027 -5.728 -8.799 1.00 81.25 153 TYR A CA 1
ATOM 1176 C C . TYR A 1 153 ? -1.515 -5.309 -10.178 1.00 81.25 153 TYR A C 1
ATOM 1178 O O . TYR A 1 153 ? -2.174 -5.546 -11.187 1.00 81.25 153 TYR A O 1
ATOM 1186 N N . ALA A 1 154 ? -0.324 -4.721 -10.223 1.00 80.94 154 ALA A N 1
ATOM 1187 C CA . ALA A 1 154 ? 0.425 -4.436 -11.443 1.00 80.94 154 ALA A CA 1
ATOM 1188 C C . ALA A 1 154 ? 1.885 -4.862 -11.262 1.00 80.94 154 ALA A C 1
ATOM 1190 O O . ALA A 1 154 ? 2.386 -4.847 -10.138 1.00 80.94 154 ALA A O 1
ATOM 1191 N N . ASP A 1 155 ? 2.574 -5.157 -12.362 1.00 80.62 155 ASP A N 1
ATOM 1192 C CA . ASP A 1 155 ? 4.019 -5.397 -12.381 1.00 80.62 155 ASP A CA 1
ATOM 1193 C C . ASP A 1 155 ? 4.652 -4.822 -13.665 1.00 80.62 155 ASP A C 1
ATOM 1195 O O . ASP A 1 155 ? 4.023 -4.070 -14.419 1.00 80.62 155 ASP A O 1
ATOM 1199 N N . HIS A 1 156 ? 5.924 -5.127 -13.918 1.00 81.38 156 HIS A N 1
ATOM 1200 C CA . HIS A 1 156 ? 6.639 -4.630 -15.094 1.00 81.38 156 HIS A CA 1
ATOM 1201 C C . HIS A 1 156 ? 6.142 -5.228 -16.421 1.00 81.38 156 HIS A C 1
ATOM 1203 O O . HIS A 1 156 ? 6.438 -4.685 -17.483 1.00 81.38 156 HIS A O 1
ATOM 1209 N N . THR A 1 157 ? 5.374 -6.318 -16.377 1.00 81.44 157 THR A N 1
ATOM 1210 C CA . THR A 1 157 ? 4.852 -7.035 -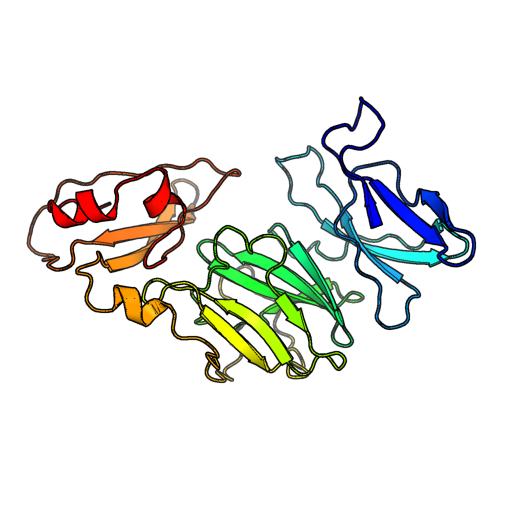17.551 1.00 81.44 157 THR A CA 1
ATOM 1211 C C . THR A 1 157 ? 3.363 -6.808 -17.791 1.00 81.44 157 THR A C 1
ATOM 1213 O O . THR A 1 157 ? 2.895 -6.998 -18.917 1.00 81.44 157 THR A O 1
ATOM 1216 N N . ARG A 1 158 ? 2.619 -6.380 -16.764 1.00 82.94 158 ARG A N 1
ATOM 1217 C CA . ARG A 1 158 ? 1.164 -6.200 -16.804 1.00 82.94 158 ARG A CA 1
ATOM 1218 C C . ARG A 1 158 ? 0.729 -4.843 -16.271 1.00 82.94 158 ARG A C 1
ATOM 1220 O O . ARG A 1 158 ? 1.186 -4.380 -15.226 1.00 82.94 158 ARG A O 1
ATOM 1227 N N . CYS A 1 159 ? -0.222 -4.225 -16.966 1.00 84.19 159 CYS A N 1
ATOM 1228 C CA . CYS A 1 159 ? -1.022 -3.144 -16.400 1.00 84.19 159 CYS A CA 1
ATOM 1229 C C . CYS A 1 159 ? -1.774 -3.601 -15.135 1.00 84.19 159 CYS A C 1
ATOM 1231 O O . CYS A 1 159 ? -1.842 -4.784 -14.819 1.00 84.19 159 CYS A O 1
ATOM 1233 N N . ALA A 1 160 ? -2.341 -2.638 -14.407 1.00 82.75 160 ALA A N 1
ATOM 1234 C CA . ALA A 1 160 ? -3.112 -2.911 -13.201 1.00 82.75 160 ALA A CA 1
ATOM 1235 C C . ALA A 1 160 ? -4.331 -3.809 -13.484 1.00 82.75 160 ALA A C 1
ATOM 1237 O O . ALA A 1 160 ? -5.162 -3.481 -14.330 1.00 82.75 160 ALA A O 1
ATOM 1238 N N . GLU A 1 161 ? -4.439 -4.902 -12.731 1.00 85.75 161 GLU A N 1
ATOM 1239 C CA . GLU A 1 161 ? -5.521 -5.885 -12.756 1.00 85.75 161 GLU A CA 1
ATOM 1240 C C . GLU A 1 161 ? -6.142 -6.046 -11.370 1.00 85.75 161 GLU A C 1
ATOM 1242 O O . GLU A 1 161 ? -5.487 -5.809 -10.358 1.00 85.75 161 GLU A O 1
ATOM 1247 N N . ILE A 1 162 ? -7.382 -6.528 -11.310 1.00 87.81 162 ILE A N 1
ATOM 1248 C CA . ILE A 1 162 ? -7.964 -7.044 -10.073 1.00 87.81 162 ILE A CA 1
ATOM 1249 C C . ILE A 1 162 ? -7.553 -8.504 -9.917 1.00 87.81 162 ILE A C 1
ATOM 1251 O O . ILE A 1 162 ? -7.837 -9.341 -10.780 1.00 87.81 162 ILE A O 1
ATOM 1255 N N . ILE A 1 163 ? -6.924 -8.814 -8.788 1.00 85.88 163 ILE A N 1
ATOM 1256 C CA . ILE A 1 163 ? -6.581 -10.176 -8.388 1.00 85.88 163 ILE A CA 1
ATOM 1257 C C . ILE A 1 163 ? -7.302 -10.562 -7.101 1.00 85.88 163 ILE A C 1
ATOM 1259 O O . ILE A 1 163 ? -7.693 -9.709 -6.304 1.00 85.88 163 ILE A O 1
ATOM 1263 N N . VAL A 1 164 ? -7.423 -11.866 -6.877 1.00 88.12 164 VAL A N 1
ATOM 1264 C CA . VAL A 1 164 ? -7.850 -12.458 -5.612 1.00 88.12 164 VAL A CA 1
ATOM 1265 C C . VAL A 1 164 ? -6.729 -13.335 -5.071 1.00 88.12 164 VAL A C 1
ATOM 1267 O O . VAL A 1 164 ? -6.154 -14.154 -5.792 1.00 88.12 164 VAL A O 1
ATOM 1270 N N . ILE A 1 165 ? -6.437 -13.169 -3.783 1.00 84.44 165 ILE A N 1
ATOM 1271 C CA . ILE A 1 165 ? -5.496 -13.999 -3.030 1.00 84.44 165 ILE A CA 1
ATOM 1272 C C . ILE A 1 165 ? -6.218 -14.696 -1.879 1.00 84.44 165 ILE A C 1
ATOM 1274 O O . ILE A 1 165 ? -7.111 -14.126 -1.249 1.00 84.44 165 ILE A O 1
ATOM 1278 N N . ALA A 1 166 ? -5.815 -15.931 -1.589 1.00 85.50 166 ALA A N 1
ATOM 1279 C CA . ALA A 1 166 ? -6.270 -16.647 -0.407 1.00 85.50 166 ALA A CA 1
ATOM 1280 C C . ALA A 1 166 ? -5.476 -16.187 0.823 1.00 85.50 166 ALA A C 1
ATOM 1282 O O . ALA A 1 166 ? -4.245 -16.214 0.844 1.00 85.50 166 ALA A O 1
ATOM 1283 N N . LEU A 1 167 ? -6.192 -15.817 1.876 1.00 83.69 167 LEU A N 1
ATOM 1284 C CA . LEU A 1 167 ? -5.644 -15.484 3.182 1.00 83.69 167 LEU A CA 1
ATOM 1285 C C . LEU A 1 167 ? -5.679 -16.761 4.023 1.00 83.69 167 LEU A C 1
ATOM 1287 O O . LEU A 1 167 ? -6.630 -17.029 4.753 1.00 83.69 167 LEU A O 1
ATOM 1291 N N . LYS A 1 168 ? -4.679 -17.632 3.868 1.00 69.31 168 LYS A N 1
ATOM 1292 C CA . LYS A 1 168 ? -4.561 -18.782 4.778 1.00 69.31 168 LYS A CA 1
ATOM 1293 C C . LYS A 1 168 ? -4.263 -18.267 6.188 1.00 69.31 168 LYS A C 1
ATOM 1295 O O . LYS A 1 168 ? -3.618 -17.229 6.324 1.00 69.31 168 LYS A O 1
ATOM 1300 N N . ASN A 1 169 ? -4.656 -19.029 7.216 1.00 54.12 169 ASN A N 1
ATOM 1301 C CA . ASN A 1 169 ? -4.082 -18.925 8.562 1.00 54.12 169 ASN A CA 1
ATOM 1302 C C . ASN A 1 169 ? -2.581 -19.203 8.436 1.00 54.12 169 ASN A C 1
ATOM 1304 O O . ASN A 1 169 ? -2.136 -20.338 8.611 1.00 54.12 169 ASN A O 1
ATOM 1308 N N . GLN A 1 170 ? -1.814 -18.198 8.019 1.00 52.56 170 GLN A N 1
ATO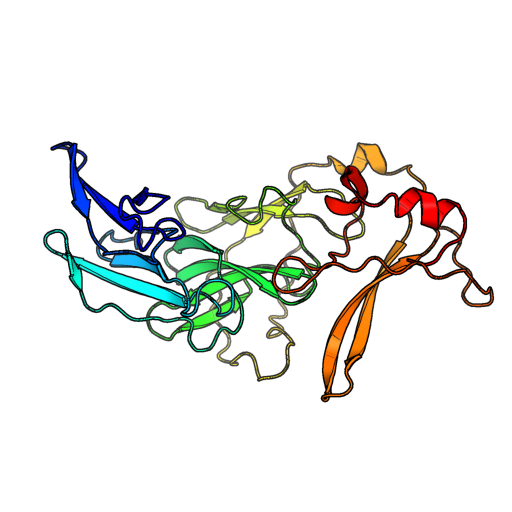M 1309 C CA . GLN A 1 170 ? -0.371 -18.261 7.945 1.00 52.56 170 GLN A CA 1
ATOM 1310 C C . GLN A 1 170 ? 0.089 -18.369 9.391 1.00 52.56 170 GLN A C 1
ATOM 1312 O O . GLN A 1 170 ? 0.226 -17.385 10.105 1.00 52.56 170 GLN A O 1
ATOM 1317 N N . SER A 1 171 ? 0.219 -19.613 9.842 1.00 39.78 171 SER A N 1
ATOM 1318 C CA . SER A 1 171 ? 0.957 -19.958 11.042 1.00 39.78 171 SER A CA 1
ATOM 1319 C C . SER A 1 171 ? 2.375 -19.519 10.721 1.00 39.78 171 SER A C 1
ATOM 1321 O O . SER A 1 171 ? 3.055 -20.158 9.918 1.00 39.78 171 SER A O 1
ATOM 1323 N N . VAL A 1 172 ? 2.740 -18.332 11.193 1.00 46.53 172 VAL A N 1
ATOM 1324 C CA . VAL A 1 172 ? 4.022 -17.715 10.885 1.00 46.53 172 VAL A CA 1
ATOM 1325 C C . VAL A 1 172 ? 5.095 -18.681 11.370 1.00 46.53 172 VAL A C 1
ATOM 1327 O O . VAL A 1 172 ? 5.185 -18.976 12.560 1.00 46.53 172 VAL A O 1
ATOM 1330 N N . SER A 1 173 ? 5.887 -19.220 10.443 1.00 40.00 173 SER A N 1
ATOM 1331 C CA . SER A 1 173 ? 7.168 -19.814 10.812 1.00 40.00 173 SER A CA 1
ATOM 1332 C C . SER A 1 173 ? 7.957 -18.704 11.499 1.00 40.00 173 SER A C 1
ATOM 1334 O O . SER A 1 173 ? 8.174 -17.659 10.891 1.00 40.00 173 SER A O 1
ATOM 1336 N N . HIS A 1 174 ? 8.292 -18.912 12.775 1.00 39.75 174 HIS A N 1
ATOM 1337 C CA . HIS A 1 174 ? 8.876 -17.962 13.731 1.00 39.75 174 HIS A CA 1
ATOM 1338 C C . HIS A 1 174 ? 10.278 -17.441 13.364 1.00 39.75 174 HIS A C 1
ATOM 1340 O O . HIS A 1 174 ? 11.119 -17.254 14.241 1.00 39.75 174 HIS A O 1
ATOM 1346 N N . GLN A 1 175 ? 10.580 -17.223 12.089 1.00 35.19 175 GLN A N 1
ATOM 1347 C CA . GLN A 1 175 ? 11.786 -16.511 11.710 1.00 35.19 175 GLN A CA 1
ATOM 1348 C C . GLN A 1 175 ? 11.466 -15.017 11.680 1.00 35.19 175 GLN A C 1
ATOM 1350 O O . GLN A 1 175 ? 10.656 -14.596 10.850 1.00 35.19 175 GLN A O 1
ATOM 1355 N N . PRO A 1 176 ? 12.082 -14.213 12.568 1.00 35.41 176 PRO A N 1
ATOM 1356 C CA . PRO A 1 176 ? 12.057 -12.771 12.412 1.00 35.41 176 PRO A CA 1
ATOM 1357 C C . PRO A 1 176 ? 12.553 -12.449 10.999 1.00 35.41 176 PRO A C 1
ATOM 1359 O O . PRO A 1 176 ? 13.459 -13.146 10.519 1.00 35.41 176 PRO A O 1
ATOM 1362 N N . PRO A 1 177 ? 12.033 -11.409 10.328 1.00 39.44 177 PRO A N 1
ATOM 1363 C CA . PRO A 1 177 ? 12.777 -10.821 9.231 1.00 39.44 177 PRO A CA 1
ATOM 1364 C C . PRO A 1 177 ? 14.152 -10.468 9.800 1.00 39.44 177 PRO A C 1
ATOM 1366 O O . PRO A 1 177 ? 14.294 -9.600 10.660 1.00 39.44 177 PRO A O 1
ATOM 1369 N N . THR A 1 178 ? 15.169 -11.241 9.414 1.00 35.59 178 THR A N 1
ATOM 1370 C CA . THR A 1 178 ? 16.552 -10.884 9.717 1.00 35.59 178 THR A CA 1
ATOM 1371 C C . THR A 1 178 ? 16.762 -9.466 9.209 1.00 35.59 178 THR A C 1
ATOM 1373 O O . THR A 1 178 ? 16.133 -9.070 8.237 1.00 35.59 178 THR A O 1
ATOM 1376 N N . THR A 1 179 ? 17.677 -8.713 9.797 1.00 38.03 179 THR A N 1
ATOM 1377 C CA . THR A 1 179 ? 18.109 -7.385 9.327 1.00 38.03 179 THR A CA 1
ATOM 1378 C C . THR A 1 179 ? 18.628 -7.353 7.876 1.00 38.03 179 THR A C 1
ATOM 1380 O O . THR A 1 179 ? 19.110 -6.325 7.409 1.00 38.03 179 THR A O 1
ATOM 1383 N N . SER A 1 180 ? 18.536 -8.463 7.138 1.00 38.56 180 SER A N 1
ATOM 1384 C CA . SER A 1 180 ? 18.580 -8.465 5.689 1.00 38.56 180 SER A CA 1
ATOM 1385 C C . SER A 1 180 ? 17.199 -8.097 5.149 1.00 38.56 180 SER A C 1
ATOM 1387 O O . SER A 1 180 ? 16.184 -8.687 5.497 1.00 38.56 180 SER A O 1
ATOM 1389 N N . HIS A 1 181 ? 17.152 -7.144 4.233 1.00 44.19 181 HIS A N 1
ATOM 1390 C CA . HIS A 1 181 ? 15.964 -6.780 3.466 1.00 44.19 181 HIS A CA 1
ATOM 1391 C C . HIS A 1 181 ? 15.390 -7.918 2.578 1.00 44.19 181 HIS A C 1
ATOM 1393 O O . HIS A 1 181 ? 14.771 -7.659 1.544 1.00 44.19 181 HIS A O 1
ATOM 1399 N N . GLN A 1 182 ? 15.641 -9.183 2.907 1.00 33.38 182 GLN A N 1
ATOM 1400 C CA . GLN A 1 182 ? 15.016 -10.320 2.265 1.00 33.38 182 GLN A CA 1
ATOM 1401 C C . GLN A 1 182 ? 13.788 -10.736 3.081 1.00 33.38 182 GLN A C 1
ATOM 1403 O O . GLN A 1 182 ? 13.910 -11.048 4.267 1.00 33.38 182 GLN A O 1
ATOM 1408 N N . PRO A 1 183 ? 12.591 -10.740 2.472 1.00 36.91 183 PRO A N 1
ATOM 1409 C CA . PRO A 1 183 ? 11.409 -11.253 3.141 1.00 36.91 183 PRO A CA 1
ATOM 1410 C C . PRO A 1 183 ? 11.609 -12.740 3.482 1.00 36.91 183 PRO A C 1
ATOM 1412 O O . PRO A 1 183 ? 12.234 -13.463 2.698 1.00 36.91 183 PRO A O 1
ATOM 1415 N N . PRO A 1 184 ? 11.069 -13.221 4.616 1.00 35.19 184 PRO A N 1
ATOM 1416 C CA . PRO A 1 184 ? 11.085 -14.641 4.938 1.00 35.19 184 PRO A CA 1
ATOM 1417 C C . PRO A 1 184 ? 10.450 -15.439 3.792 1.00 35.19 184 PRO A C 1
ATOM 1419 O O . PRO A 1 184 ? 9.337 -15.155 3.345 1.00 35.19 184 PRO A O 1
ATOM 1422 N N . THR A 1 185 ? 11.181 -16.430 3.290 1.00 35.59 185 THR A N 1
ATOM 1423 C CA . THR A 1 185 ? 10.767 -17.287 2.180 1.00 35.59 185 THR A CA 1
ATOM 1424 C C . THR A 1 185 ? 9.782 -18.342 2.676 1.00 35.59 185 THR A C 1
ATOM 1426 O O . THR A 1 185 ? 10.142 -19.468 3.010 1.00 35.59 185 THR A O 1
ATOM 1429 N N . THR A 1 186 ? 8.495 -18.005 2.717 1.00 41.72 186 THR A N 1
ATOM 1430 C CA . THR A 1 186 ? 7.453 -19.031 2.813 1.00 41.72 186 THR A CA 1
ATOM 1431 C C . THR A 1 186 ? 7.274 -19.668 1.433 1.00 41.72 186 THR A C 1
ATOM 1433 O O . THR A 1 186 ? 6.756 -19.071 0.494 1.00 41.72 186 THR A O 1
ATOM 1436 N N . SER A 1 187 ? 7.746 -20.907 1.294 1.00 37.62 187 SER A N 1
ATOM 1437 C CA . SER A 1 187 ? 7.820 -21.694 0.051 1.00 37.62 187 SER A CA 1
ATOM 1438 C C . SER A 1 187 ? 6.471 -22.163 -0.521 1.00 37.62 187 SER A C 1
ATOM 1440 O O . SER A 1 187 ? 6.422 -23.131 -1.275 1.00 37.62 187 SER A O 1
ATOM 1442 N N . ASN A 1 188 ? 5.362 -21.501 -0.192 1.00 41.91 188 ASN A N 1
ATOM 1443 C CA . ASN A 1 188 ? 4.033 -21.888 -0.662 1.00 41.91 188 ASN A CA 1
ATOM 1444 C C . ASN A 1 188 ? 3.488 -20.832 -1.630 1.00 41.91 188 ASN A C 1
ATOM 1446 O O . ASN A 1 188 ? 2.582 -20.067 -1.301 1.00 41.91 188 ASN A O 1
ATOM 1450 N N . GLN A 1 189 ? 4.065 -20.793 -2.834 1.00 53.03 189 GLN A N 1
ATOM 1451 C CA . GLN A 1 189 ? 3.578 -19.974 -3.944 1.00 53.03 189 GLN A CA 1
ATOM 1452 C C . GLN A 1 189 ? 2.212 -20.501 -4.399 1.00 53.03 189 GLN A C 1
ATOM 1454 O O . GLN A 1 189 ? 2.121 -21.445 -5.183 1.00 53.03 189 GLN A O 1
ATOM 1459 N N . GLN A 1 190 ? 1.125 -19.917 -3.892 1.00 60.34 190 GLN A N 1
ATOM 1460 C CA . GLN A 1 190 ? -0.158 -20.052 -4.574 1.00 60.34 190 GLN A CA 1
ATOM 1461 C C . GLN A 1 190 ? -0.182 -19.073 -5.752 1.00 60.34 190 GLN A C 1
ATOM 1463 O O . GLN A 1 190 ? 0.133 -17.898 -5.552 1.00 60.34 190 GLN A O 1
ATOM 1468 N N . PRO A 1 191 ? -0.539 -19.531 -6.964 1.00 67.00 191 PRO A N 1
ATOM 1469 C CA . PRO A 1 191 ? -0.627 -18.649 -8.118 1.00 67.00 191 PRO A CA 1
ATOM 1470 C C . PRO A 1 191 ? -1.678 -17.561 -7.875 1.00 67.00 191 PRO A C 1
ATOM 1472 O O . PRO A 1 191 ? -2.749 -17.826 -7.319 1.00 67.00 191 PRO A O 1
ATOM 1475 N N . LEU A 1 192 ? -1.371 -16.335 -8.302 1.00 78.06 192 LEU A N 1
ATOM 1476 C CA . LEU A 1 192 ? -2.316 -15.221 -8.263 1.00 78.06 192 LEU A CA 1
ATOM 1477 C C . LEU A 1 192 ? -3.524 -15.533 -9.155 1.00 78.06 192 LEU A C 1
ATOM 1479 O O . LEU A 1 192 ? -3.366 -15.960 -10.300 1.00 78.06 192 LEU A O 1
ATOM 1483 N N . THR A 1 193 ? -4.735 -15.305 -8.643 1.00 87.31 193 THR A N 1
ATOM 1484 C CA . THR A 1 193 ? -5.965 -15.460 -9.432 1.00 87.31 193 THR A CA 1
ATOM 1485 C C . THR A 1 193 ? -6.372 -14.109 -10.000 1.00 87.31 193 THR A C 1
ATOM 1487 O O . THR A 1 193 ? -6.837 -13.248 -9.260 1.00 87.31 193 THR A O 1
ATOM 1490 N N . TYR A 1 194 ? -6.210 -13.918 -11.307 1.00 87.69 194 TYR A N 1
ATOM 1491 C CA . TYR A 1 194 ? -6.636 -12.703 -12.006 1.00 87.69 194 TYR A CA 1
ATOM 1492 C C . TYR A 1 194 ? -8.130 -12.767 -12.328 1.00 87.69 194 TYR A C 1
ATOM 1494 O O . TYR A 1 194 ? -8.611 -13.759 -12.875 1.00 87.69 194 TYR A O 1
ATOM 1502 N N . ILE A 1 195 ? -8.859 -11.705 -11.993 1.00 93.06 195 ILE A N 1
ATOM 1503 C CA . ILE A 1 195 ? -10.293 -11.559 -12.285 1.00 93.06 195 ILE A CA 1
ATOM 1504 C C . ILE A 1 195 ? -10.508 -10.750 -13.566 1.00 93.06 195 ILE A C 1
ATOM 1506 O O . ILE A 1 195 ? -11.502 -10.936 -14.266 1.00 93.06 195 ILE A O 1
ATOM 1510 N N . THR A 1 196 ? -9.569 -9.861 -13.882 1.00 91.81 196 THR A N 1
ATOM 1511 C CA . THR A 1 196 ? -9.618 -8.983 -15.053 1.00 91.81 196 THR A CA 1
ATOM 1512 C C . THR A 1 196 ? -8.451 -9.249 -16.005 1.00 91.81 196 THR A C 1
ATOM 1514 O O . THR A 1 196 ? -7.512 -9.980 -15.685 1.00 91.81 196 THR A O 1
ATOM 1517 N N . ASN A 1 197 ? -8.553 -8.682 -17.210 1.00 92.00 197 ASN A N 1
ATOM 1518 C CA . ASN A 1 197 ? -7.500 -8.684 -18.225 1.00 92.00 197 ASN A CA 1
ATOM 1519 C C . ASN A 1 197 ? -7.487 -7.339 -18.971 1.00 92.00 197 ASN A C 1
ATOM 1521 O O . ASN A 1 197 ? -7.707 -7.267 -20.183 1.00 92.00 197 ASN A O 1
ATOM 1525 N N . PHE A 1 198 ? -7.321 -6.249 -18.227 1.00 88.88 198 PHE A N 1
ATOM 1526 C CA . PHE A 1 198 ? -7.178 -4.910 -18.793 1.00 88.88 198 PHE A CA 1
ATOM 1527 C C . PHE A 1 198 ? -5.897 -4.758 -19.619 1.00 88.88 198 PHE A C 1
ATOM 1529 O O . PHE A 1 198 ? -5.885 -3.982 -20.580 1.00 88.88 198 PHE A O 1
ATOM 1536 N N . ASP A 1 199 ? -4.858 -5.533 -19.305 1.00 88.94 199 ASP A N 1
ATOM 1537 C CA . ASP A 1 199 ? -3.579 -5.558 -20.013 1.00 88.94 199 ASP A CA 1
ATOM 1538 C C . ASP A 1 199 ? -3.709 -5.920 -21.498 1.00 88.94 199 ASP A C 1
ATOM 1540 O O . ASP A 1 199 ? -2.911 -5.455 -22.313 1.00 88.94 199 ASP A O 1
ATOM 1544 N N . ALA A 1 200 ? -4.757 -6.661 -21.884 1.00 93.75 200 ALA A N 1
ATOM 1545 C CA . ALA A 1 200 ? -5.018 -7.050 -23.272 1.00 93.75 200 ALA A CA 1
ATOM 1546 C C . ALA A 1 200 ? -4.977 -5.870 -24.262 1.00 93.75 200 ALA A C 1
ATOM 1548 O O . ALA A 1 200 ? -4.568 -6.037 -25.409 1.00 93.75 200 ALA A O 1
ATOM 1549 N N . GLN A 1 201 ? -5.353 -4.667 -23.818 1.00 90.88 201 GLN A N 1
ATOM 1550 C CA . GLN A 1 201 ? -5.350 -3.454 -24.644 1.00 90.88 201 GLN A CA 1
ATOM 1551 C C . GLN A 1 201 ? -3.942 -2.986 -25.038 1.00 90.88 201 GLN A C 1
ATOM 1553 O O . GLN A 1 201 ? -3.780 -2.314 -26.056 1.00 90.88 201 GLN A O 1
ATOM 1558 N N . THR A 1 202 ? -2.927 -3.333 -24.243 1.00 90.88 202 THR A N 1
ATOM 1559 C CA . THR A 1 202 ? -1.530 -2.918 -24.445 1.00 90.88 202 THR A CA 1
ATOM 1560 C C . THR A 1 202 ? -0.619 -4.082 -24.834 1.00 90.88 202 THR A C 1
ATOM 1562 O O . THR A 1 202 ? 0.580 -3.890 -25.011 1.00 90.88 202 THR A O 1
ATOM 1565 N N . ALA A 1 203 ? -1.167 -5.289 -25.009 1.00 90.81 203 ALA A N 1
ATOM 1566 C CA . ALA A 1 203 ? -0.394 -6.502 -25.278 1.00 90.81 203 ALA A CA 1
ATOM 1567 C C . ALA A 1 203 ? 0.477 -6.415 -26.545 1.00 90.81 203 ALA A C 1
ATOM 1569 O O . ALA A 1 203 ? 1.561 -6.986 -26.585 1.00 90.81 203 ALA A O 1
ATOM 1570 N N . ALA A 1 204 ? 0.018 -5.688 -27.568 1.00 92.50 204 ALA A N 1
ATOM 1571 C CA . ALA A 1 204 ? 0.741 -5.510 -28.829 1.00 92.50 204 ALA A CA 1
ATOM 1572 C C . ALA A 1 204 ? 1.614 -4.242 -28.874 1.00 92.50 204 ALA A C 1
ATOM 1574 O O . ALA A 1 204 ? 2.191 -3.932 -29.916 1.00 92.50 204 ALA A O 1
ATOM 1575 N N . TRP A 1 205 ? 1.670 -3.457 -27.794 1.00 92.25 205 TRP A N 1
ATOM 1576 C CA . TRP A 1 205 ? 2.432 -2.211 -27.794 1.00 92.25 205 TRP A CA 1
ATOM 1577 C C . TRP A 1 205 ? 3.933 -2.507 -27.667 1.00 92.25 205 TRP A C 1
ATOM 1579 O O . TRP A 1 205 ? 4.319 -3.299 -26.806 1.00 92.25 205 TRP A O 1
ATOM 1589 N N . PRO A 1 206 ? 4.797 -1.863 -28.474 1.00 91.25 206 PRO A N 1
ATOM 1590 C CA . PRO A 1 206 ? 6.242 -2.046 -28.398 1.00 91.25 206 PRO A CA 1
ATOM 1591 C C . PRO A 1 206 ? 6.816 -1.231 -27.231 1.00 91.25 206 PRO A C 1
ATOM 1593 O O . PRO A 1 206 ? 7.410 -0.171 -27.426 1.00 91.25 206 PRO A O 1
ATOM 1596 N N . LEU A 1 207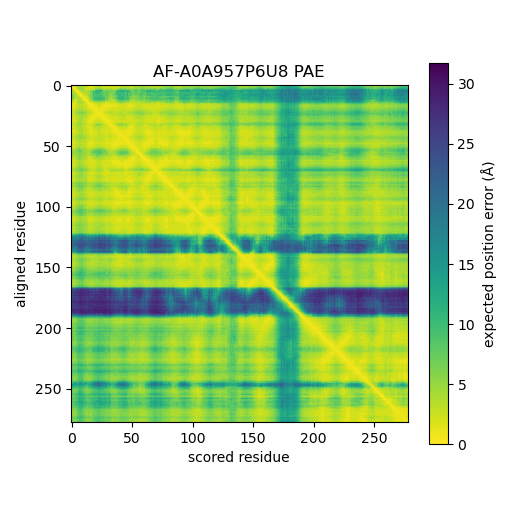 ? 6.565 -1.691 -26.007 1.00 91.50 207 LEU A N 1
ATOM 1597 C CA . LEU A 1 207 ? 6.987 -1.013 -24.784 1.00 91.50 207 LEU A CA 1
ATOM 1598 C C . LEU A 1 207 ? 8.403 -1.413 -24.368 1.00 91.50 207 LEU A C 1
ATOM 1600 O O . LEU A 1 207 ? 8.879 -2.513 -24.651 1.00 91.50 207 LEU A O 1
ATOM 1604 N N . ALA A 1 208 ? 9.061 -0.488 -23.680 1.00 92.44 208 ALA A N 1
ATOM 1605 C CA . ALA A 1 208 ? 10.367 -0.686 -23.078 1.00 92.44 208 ALA A CA 1
ATOM 1606 C C . ALA A 1 208 ? 10.319 -1.729 -21.949 1.00 92.44 208 ALA A C 1
ATOM 1608 O O . ALA A 1 208 ? 9.291 -1.920 -21.297 1.00 92.44 208 ALA A O 1
ATOM 1609 N N . GLN A 1 209 ? 11.450 -2.390 -21.709 1.00 91.06 209 GLN A N 1
ATOM 1610 C CA . GLN A 1 209 ? 11.600 -3.387 -20.650 1.00 91.06 209 GLN A CA 1
ATOM 1611 C C . GLN A 1 209 ? 12.092 -2.717 -19.368 1.00 91.06 209 GLN A C 1
ATOM 1613 O O . GLN A 1 209 ? 13.039 -1.935 -19.414 1.00 91.06 209 GLN A O 1
ATOM 1618 N N . HIS A 1 210 ? 11.488 -3.055 -18.230 1.00 88.88 210 HIS A N 1
ATOM 1619 C CA . HIS A 1 210 ? 11.881 -2.535 -16.918 1.00 88.88 210 HIS A CA 1
ATOM 1620 C C . HIS A 1 210 ? 12.595 -3.610 -16.1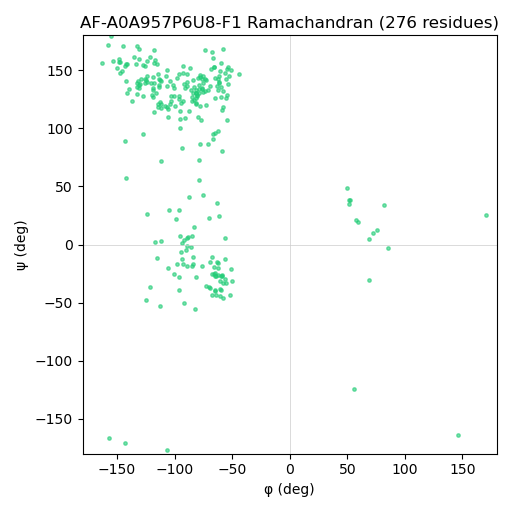06 1.00 88.88 210 HIS A C 1
ATOM 1622 O O . HIS A 1 210 ? 12.129 -4.745 -16.034 1.00 88.88 210 HIS A O 1
ATOM 1628 N N . GLU A 1 211 ? 13.690 -3.238 -15.455 1.00 88.19 211 GLU A N 1
ATOM 1629 C CA . GLU A 1 211 ? 14.461 -4.103 -14.563 1.00 88.19 211 GLU A CA 1
ATOM 1630 C C . GLU A 1 211 ? 14.772 -3.368 -13.260 1.00 88.19 211 GLU A C 1
ATOM 1632 O O . GLU A 1 211 ? 15.192 -2.211 -13.281 1.00 88.19 211 GLU A O 1
ATOM 1637 N N . VAL A 1 212 ? 14.609 -4.042 -12.119 1.00 88.31 212 VAL A N 1
ATOM 1638 C CA . VAL A 1 212 ? 15.129 -3.529 -10.847 1.00 88.31 212 VAL A CA 1
ATOM 1639 C C . VAL A 1 212 ? 16.627 -3.788 -10.793 1.00 88.31 212 VAL A C 1
ATOM 1641 O O . VAL A 1 212 ? 17.065 -4.937 -10.799 1.00 88.31 212 VAL A O 1
ATOM 1644 N N . ILE A 1 213 ? 17.406 -2.718 -10.698 1.00 91.38 213 ILE A N 1
ATOM 1645 C CA . ILE A 1 213 ? 18.855 -2.776 -10.507 1.00 91.38 213 ILE A CA 1
ATOM 1646 C C . ILE A 1 213 ? 19.215 -2.377 -9.077 1.00 91.38 213 ILE A C 1
ATOM 1648 O O . ILE A 1 213 ? 18.526 -1.571 -8.449 1.00 91.38 213 ILE A O 1
ATOM 1652 N N . GLN A 1 214 ? 20.314 -2.934 -8.567 1.00 92.69 214 GLN A N 1
ATOM 1653 C CA . GLN A 1 214 ? 20.818 -2.669 -7.221 1.00 92.69 214 GLN A CA 1
ATOM 1654 C C . GLN A 1 214 ? 22.275 -2.219 -7.252 1.00 92.69 214 GLN A C 1
ATOM 1656 O O . GLN A 1 214 ? 23.080 -2.735 -8.029 1.00 92.69 214 GLN A O 1
ATOM 1661 N N . TRP A 1 215 ? 22.627 -1.280 -6.378 1.00 93.19 215 TRP A N 1
ATOM 1662 C CA . TRP A 1 215 ? 24.010 -0.849 -6.182 1.00 93.19 215 TRP A CA 1
ATOM 1663 C C . TRP A 1 215 ? 24.264 -0.423 -4.735 1.00 93.19 215 TRP A C 1
ATOM 1665 O O . TRP A 1 215 ? 23.345 -0.055 -4.004 1.00 93.19 215 TRP A O 1
ATOM 1675 N N . SER A 1 216 ? 25.527 -0.463 -4.311 1.00 95.69 216 SER A N 1
ATOM 1676 C CA . SER A 1 216 ? 25.936 0.062 -3.006 1.00 95.69 216 SER A CA 1
ATOM 1677 C C . SER A 1 216 ? 26.179 1.569 -3.083 1.00 95.69 216 SER A C 1
ATOM 1679 O O . SER A 1 216 ? 26.904 2.055 -3.953 1.00 95.69 216 SER A O 1
ATOM 1681 N N . SER A 1 217 ? 25.583 2.310 -2.154 1.00 92.69 217 SER A N 1
ATOM 1682 C CA . SER A 1 217 ? 25.867 3.722 -1.905 1.00 92.69 217 SER A CA 1
ATOM 1683 C C . SER A 1 217 ? 27.226 3.897 -1.209 1.00 92.69 217 SER A C 1
ATOM 1685 O O . SER A 1 217 ? 27.829 2.943 -0.713 1.00 92.69 217 SER A O 1
ATOM 1687 N N . ARG A 1 218 ? 27.720 5.141 -1.159 1.00 94.88 218 ARG A N 1
ATOM 1688 C CA . ARG A 1 218 ? 29.002 5.507 -0.526 1.00 94.88 218 ARG A CA 1
ATOM 1689 C C . ARG A 1 218 ? 29.067 5.153 0.962 1.00 94.88 218 ARG A C 1
ATOM 1691 O O . ARG A 1 218 ? 30.155 4.945 1.483 1.00 94.88 218 ARG A O 1
ATOM 1698 N N . ASP A 1 219 ? 27.920 5.113 1.628 1.00 95.38 219 ASP A N 1
ATOM 1699 C CA . ASP A 1 219 ? 27.742 4.761 3.040 1.00 95.38 219 ASP A CA 1
ATOM 1700 C C . ASP A 1 219 ? 27.459 3.264 3.266 1.00 95.38 219 ASP A C 1
ATOM 1702 O O . ASP A 1 219 ? 27.237 2.841 4.396 1.00 95.38 219 ASP A O 1
ATOM 1706 N N . GLY A 1 220 ? 27.482 2.450 2.206 1.00 94.00 220 GLY A N 1
ATOM 1707 C CA . GLY A 1 220 ? 27.217 1.013 2.272 1.00 94.00 220 GLY A CA 1
ATOM 1708 C C . GLY A 1 220 ? 25.736 0.634 2.200 1.00 94.00 220 GLY A C 1
ATOM 1709 O O . GLY A 1 220 ? 25.433 -0.559 2.139 1.00 94.00 220 GLY A O 1
ATOM 1710 N N . ALA A 1 221 ? 24.810 1.599 2.147 1.00 89.81 221 ALA A N 1
ATOM 1711 C CA . ALA A 1 221 ? 23.395 1.302 1.944 1.00 89.81 221 ALA A CA 1
ATOM 1712 C C . ALA A 1 221 ? 23.169 0.649 0.568 1.00 89.81 221 ALA A C 1
ATOM 1714 O O . ALA A 1 221 ? 23.729 1.085 -0.439 1.00 89.81 221 ALA A O 1
ATOM 1715 N N . THR A 1 222 ? 22.343 -0.399 0.509 1.00 90.62 222 THR A N 1
ATOM 1716 C CA . THR A 1 222 ? 21.915 -0.984 -0.773 1.00 90.62 222 THR A CA 1
ATOM 1717 C C . THR A 1 222 ? 20.770 -0.157 -1.337 1.00 90.62 222 THR A C 1
ATOM 1719 O O . THR A 1 222 ? 19.731 -0.030 -0.693 1.00 90.62 222 THR A O 1
ATOM 1722 N N . ILE A 1 223 ? 20.953 0.383 -2.537 1.00 88.81 223 ILE A N 1
ATOM 1723 C CA . ILE A 1 223 ? 19.959 1.189 -3.242 1.00 88.81 223 ILE A CA 1
ATOM 1724 C C . ILE A 1 223 ? 19.324 0.348 -4.344 1.00 88.81 223 ILE A C 1
ATOM 1726 O O . ILE A 1 223 ? 20.017 -0.413 -5.017 1.00 88.81 223 ILE A O 1
ATOM 1730 N N . GLU A 1 224 ? 18.016 0.504 -4.528 1.00 89.12 224 GLU A N 1
ATOM 1731 C CA . GLU A 1 224 ? 17.280 -0.022 -5.676 1.00 89.12 224 GLU A CA 1
ATOM 1732 C C . GLU A 1 224 ? 16.871 1.114 -6.617 1.00 89.12 224 GLU A C 1
ATOM 1734 O O . GLU A 1 224 ? 16.517 2.213 -6.184 1.00 89.12 224 GLU A O 1
ATOM 1739 N N . GLY A 1 225 ? 16.881 0.822 -7.912 1.00 88.19 225 GLY A N 1
ATOM 1740 C CA . GLY A 1 225 ? 16.363 1.689 -8.962 1.00 88.19 225 GLY A CA 1
ATOM 1741 C C . GLY A 1 225 ? 15.739 0.868 -10.080 1.00 88.19 225 GLY A C 1
ATOM 1742 O O . GLY A 1 225 ? 15.864 -0.354 -10.109 1.00 88.19 225 GLY A O 1
ATOM 1743 N N . VAL A 1 226 ? 15.065 1.546 -11.004 1.00 90.06 226 VAL A N 1
ATOM 1744 C CA . VAL A 1 226 ? 14.431 0.912 -12.164 1.00 90.06 226 VAL A CA 1
ATOM 1745 C C . VAL A 1 226 ? 15.175 1.357 -13.410 1.00 90.06 226 VAL A C 1
ATOM 1747 O O . VAL A 1 226 ? 15.194 2.548 -13.704 1.00 90.06 226 VAL A O 1
ATOM 1750 N N . LEU A 1 227 ? 15.781 0.403 -14.111 1.00 93.25 227 LEU A N 1
ATOM 1751 C CA . LEU A 1 227 ? 16.404 0.598 -15.412 1.00 93.25 227 LEU A CA 1
ATOM 1752 C C . LEU A 1 227 ? 15.387 0.273 -16.504 1.00 93.25 227 LEU A C 1
ATOM 1754 O O . LEU A 1 227 ? 14.874 -0.845 -16.569 1.00 93.25 227 LEU A O 1
ATOM 1758 N N . THR A 1 228 ? 15.136 1.235 -17.382 1.00 93.88 228 THR A N 1
ATOM 1759 C CA . THR A 1 228 ? 14.276 1.076 -18.553 1.00 93.88 228 THR A CA 1
ATOM 1760 C C . THR A 1 228 ? 15.126 0.920 -19.806 1.00 93.88 228 THR A C 1
ATOM 1762 O O . THR A 1 228 ? 15.945 1.780 -20.145 1.00 93.88 228 THR A O 1
ATOM 1765 N N . LYS A 1 229 ? 14.917 -0.183 -20.523 1.00 95.50 229 LYS A N 1
ATOM 1766 C CA . LYS A 1 229 ? 15.661 -0.551 -21.728 1.00 95.50 229 LYS A CA 1
ATOM 1767 C C . LYS A 1 229 ? 14.765 -0.491 -22.964 1.00 95.50 229 LYS A C 1
ATOM 1769 O O . LYS A 1 229 ? 13.621 -0.946 -22.892 1.00 95.50 229 LYS A O 1
ATOM 1774 N N . PRO A 1 230 ? 15.267 -0.003 -24.113 1.00 95.31 230 PRO A N 1
ATOM 1775 C CA . PRO A 1 230 ? 14.574 -0.149 -25.389 1.00 95.31 230 PRO A CA 1
ATOM 1776 C C . PRO A 1 230 ? 14.170 -1.606 -25.650 1.00 95.31 230 PRO A C 1
ATOM 1778 O O . PRO A 1 230 ? 14.848 -2.534 -25.211 1.00 95.31 230 PRO A O 1
ATOM 1781 N N . ILE A 1 231 ? 13.075 -1.812 -26.382 1.00 92.69 231 ILE A N 1
ATOM 1782 C CA . ILE A 1 231 ? 12.567 -3.159 -26.692 1.00 92.69 231 ILE A CA 1
ATOM 1783 C C . ILE A 1 231 ? 13.583 -4.019 -27.468 1.00 92.69 231 ILE A C 1
ATOM 1785 O O . ILE A 1 231 ? 13.576 -5.241 -27.358 1.00 92.69 231 ILE A O 1
ATOM 1789 N N . ASP A 1 232 ? 14.469 -3.369 -28.222 1.00 93.12 232 ASP A N 1
ATOM 1790 C CA . ASP A 1 232 ? 15.547 -3.924 -29.039 1.00 93.12 232 ASP A CA 1
ATOM 1791 C C . ASP A 1 232 ? 16.933 -3.728 -28.393 1.00 93.12 232 ASP A C 1
ATOM 1793 O O . ASP A 1 232 ? 17.939 -3.569 -29.086 1.00 93.12 232 ASP A O 1
ATOM 1797 N N . PHE A 1 233 ? 16.993 -3.684 -27.059 1.00 96.62 233 PHE A N 1
ATOM 1798 C CA . PHE A 1 233 ? 18.240 -3.492 -26.324 1.00 96.62 233 PHE A CA 1
ATOM 1799 C C . PHE A 1 233 ? 19.313 -4.525 -26.702 1.00 96.62 233 PHE A C 1
ATOM 1801 O O . PHE A 1 233 ? 19.096 -5.734 -26.627 1.00 96.62 233 PHE A O 1
ATOM 1808 N N . ASP A 1 234 ? 20.500 -4.023 -27.034 1.00 96.12 234 ASP A N 1
ATOM 1809 C CA . ASP A 1 234 ? 21.701 -4.793 -27.328 1.00 96.12 234 ASP A CA 1
ATOM 1810 C C . ASP A 1 234 ? 22.788 -4.429 -26.303 1.00 96.12 234 ASP A C 1
ATOM 1812 O O . ASP A 1 234 ? 23.284 -3.299 -26.318 1.00 96.12 234 ASP A O 1
ATOM 1816 N N . PRO A 1 235 ? 23.212 -5.356 -25.425 1.00 95.44 235 PRO A N 1
ATOM 1817 C CA . PRO A 1 235 ? 24.240 -5.071 -24.427 1.00 95.44 235 PRO A CA 1
ATOM 1818 C C . PRO A 1 235 ? 25.611 -4.707 -25.026 1.00 95.44 235 PRO A C 1
ATOM 1820 O O . PRO A 1 235 ? 26.453 -4.176 -24.303 1.00 95.44 235 PRO A O 1
ATOM 1823 N N . ALA A 1 236 ? 25.861 -4.970 -26.315 1.00 97.12 236 ALA A N 1
ATOM 1824 C CA . ALA A 1 236 ? 27.095 -4.585 -27.002 1.00 97.12 236 ALA A CA 1
ATOM 1825 C C . ALA A 1 236 ? 27.079 -3.136 -27.531 1.00 97.12 236 ALA A C 1
ATOM 1827 O O . ALA A 1 236 ? 28.120 -2.618 -27.946 1.00 97.12 236 ALA A O 1
ATOM 1828 N N . ARG A 1 237 ? 25.920 -2.465 -27.523 1.00 96.38 237 ARG A N 1
ATOM 1829 C CA . ARG A 1 237 ? 25.747 -1.101 -28.032 1.00 96.38 237 ARG A CA 1
ATOM 1830 C C . ARG A 1 237 ? 25.790 -0.070 -26.902 1.00 96.38 237 ARG A C 1
ATOM 1832 O O . ARG A 1 237 ? 25.257 -0.273 -25.817 1.00 96.38 237 ARG A O 1
ATOM 1839 N N . ALA A 1 238 ? 26.378 1.092 -27.186 1.00 96.69 238 ALA A N 1
ATOM 1840 C CA . ALA A 1 238 ? 26.299 2.255 -26.306 1.00 96.69 238 ALA A CA 1
ATOM 1841 C C . ALA A 1 238 ? 24.994 3.039 -26.532 1.00 96.69 238 ALA A C 1
ATOM 1843 O O . ALA A 1 238 ? 24.614 3.318 -27.674 1.00 96.69 238 ALA A O 1
ATOM 1844 N N . TYR A 1 239 ? 24.350 3.439 -25.437 1.00 97.56 239 TYR A N 1
ATOM 1845 C CA . TYR A 1 239 ? 23.111 4.218 -25.425 1.00 97.56 239 TYR A CA 1
ATOM 1846 C C . TYR A 1 239 ? 23.309 5.508 -24.614 1.00 97.56 239 TYR A C 1
ATOM 1848 O O . TYR A 1 239 ? 24.029 5.482 -23.611 1.00 97.56 239 TYR A O 1
ATOM 1856 N N . PRO A 1 240 ? 22.682 6.638 -24.990 1.00 97.31 240 PRO A N 1
ATOM 1857 C CA . PRO A 1 240 ? 22.544 7.768 -24.079 1.00 97.31 240 PRO A CA 1
ATOM 1858 C C . PRO A 1 240 ? 21.738 7.348 -22.843 1.00 97.31 240 PRO A C 1
ATOM 1860 O O . PRO A 1 240 ? 20.737 6.642 -22.970 1.00 97.31 240 PRO A O 1
ATOM 1863 N N . LEU A 1 241 ? 22.169 7.803 -21.665 1.00 96.62 241 LEU A N 1
ATOM 1864 C CA . LEU A 1 241 ? 21.477 7.586 -20.395 1.00 96.62 241 LEU A CA 1
ATOM 1865 C C . LEU A 1 241 ? 20.734 8.861 -19.981 1.00 96.62 241 LEU A C 1
ATOM 1867 O O . LEU A 1 241 ? 21.339 9.932 -19.902 1.00 96.62 241 LEU A O 1
ATOM 1871 N N . LEU A 1 242 ? 19.443 8.738 -19.687 1.00 95.12 242 LEU A N 1
ATOM 1872 C CA . LEU A 1 242 ? 18.619 9.795 -19.105 1.00 95.12 242 LEU A CA 1
ATOM 1873 C C . LEU A 1 242 ? 18.222 9.396 -17.691 1.00 95.12 242 LEU A C 1
ATOM 1875 O O . LEU A 1 242 ? 17.578 8.383 -17.512 1.00 95.12 242 LEU A O 1
ATOM 1879 N N . VAL A 1 243 ? 18.540 10.202 -16.683 1.00 92.94 243 VAL A N 1
ATOM 1880 C CA . VAL A 1 243 ? 18.193 9.855 -15.298 1.00 92.94 243 VAL A CA 1
ATOM 1881 C C . VAL A 1 243 ? 16.935 10.606 -14.874 1.00 92.94 243 VAL A C 1
ATOM 1883 O O . VAL A 1 243 ? 16.927 11.838 -14.827 1.00 92.94 243 VAL A O 1
ATOM 1886 N N . VAL A 1 244 ? 15.878 9.867 -14.533 1.00 89.44 244 VAL A N 1
ATOM 1887 C CA . VAL A 1 244 ? 14.674 10.430 -13.906 1.00 89.44 244 VAL A CA 1
ATOM 1888 C C . VAL A 1 244 ? 14.835 10.370 -12.393 1.00 89.44 244 VAL A C 1
ATOM 1890 O O . VAL A 1 244 ? 14.784 9.304 -11.787 1.00 89.44 244 VAL A O 1
ATOM 1893 N N . ILE A 1 245 ? 15.029 11.538 -11.786 1.00 84.56 245 ILE A N 1
ATOM 1894 C CA . ILE A 1 245 ? 15.200 11.675 -10.341 1.00 84.56 245 ILE A CA 1
ATOM 1895 C C . ILE A 1 245 ? 13.881 12.146 -9.736 1.00 84.56 245 ILE A C 1
ATOM 1897 O O . ILE A 1 245 ? 13.326 13.169 -10.139 1.00 84.56 245 ILE A O 1
ATOM 1901 N N . HIS A 1 246 ? 13.416 11.428 -8.725 1.00 78.50 246 HIS A N 1
ATOM 1902 C CA . HIS A 1 246 ? 12.419 11.899 -7.770 1.00 78.50 246 HIS A CA 1
ATOM 1903 C C . HIS A 1 246 ? 13.068 11.976 -6.380 1.00 78.50 246 HIS A C 1
ATOM 1905 O O . HIS A 1 246 ? 14.108 11.369 -6.126 1.00 78.50 246 HIS A O 1
ATOM 1911 N N . GLY A 1 247 ? 12.526 12.821 -5.504 1.00 66.44 247 GLY A N 1
ATOM 1912 C CA . GLY A 1 247 ? 13.074 13.013 -4.161 1.00 66.44 247 GLY A CA 1
ATOM 1913 C C . GLY A 1 247 ? 12.461 12.041 -3.157 1.00 66.44 247 GLY A C 1
ATOM 1914 O O . GLY A 1 247 ? 11.241 11.899 -3.121 1.00 66.44 247 GLY A O 1
ATOM 1915 N N . GLY A 1 248 ? 13.284 11.442 -2.294 1.00 69.50 248 GLY A N 1
ATOM 1916 C CA . GLY A 1 248 ? 12.825 10.879 -1.021 1.00 69.50 248 GLY A CA 1
ATOM 1917 C C . GLY A 1 248 ? 12.608 12.003 0.007 1.00 69.50 248 GLY A C 1
ATOM 1918 O O . GLY A 1 248 ? 13.354 12.985 -0.022 1.00 69.50 248 GLY A O 1
ATOM 1919 N N . PRO A 1 249 ? 11.600 11.923 0.891 1.00 72.31 249 PRO A N 1
ATOM 1920 C CA . PRO A 1 249 ? 10.663 10.812 1.101 1.00 72.31 249 PRO A CA 1
ATOM 1921 C C . PRO A 1 249 ? 9.443 10.840 0.155 1.00 72.31 249 PRO A C 1
ATOM 1923 O O . PRO A 1 249 ? 8.507 10.067 0.328 1.00 72.31 249 PRO A O 1
ATOM 1926 N N . THR A 1 250 ? 9.421 11.746 -0.825 1.00 73.62 250 THR A N 1
ATOM 1927 C CA . THR A 1 250 ? 8.233 12.047 -1.636 1.00 73.62 250 THR A CA 1
ATOM 1928 C C . THR A 1 250 ? 7.827 10.921 -2.589 1.00 73.62 250 THR A C 1
ATOM 1930 O O . THR A 1 250 ? 6.631 10.736 -2.815 1.00 73.62 250 THR A O 1
ATOM 1933 N N . ALA A 1 251 ? 8.775 10.201 -3.195 1.00 76.69 251 ALA A N 1
ATOM 1934 C CA . ALA A 1 251 ? 8.464 9.160 -4.175 1.00 76.69 251 ALA A CA 1
ATOM 1935 C C . ALA A 1 251 ? 9.584 8.121 -4.341 1.00 76.69 251 ALA A C 1
ATOM 1937 O O . ALA A 1 251 ? 10.689 8.271 -3.822 1.00 76.69 251 ALA A O 1
ATOM 1938 N N . VAL A 1 252 ? 9.264 7.065 -5.091 1.00 81.00 252 VAL A N 1
ATOM 1939 C CA . VAL A 1 252 ? 10.178 6.004 -5.523 1.00 81.00 252 VAL A CA 1
ATOM 1940 C C . VAL A 1 252 ? 9.817 5.562 -6.947 1.00 81.00 252 VAL A C 1
ATOM 1942 O O . VAL A 1 252 ? 8.663 5.684 -7.368 1.00 81.00 252 VAL A O 1
ATOM 1945 N N . SER A 1 253 ? 10.796 5.046 -7.696 1.00 82.25 253 SER A N 1
ATOM 1946 C CA . SER A 1 253 ? 10.556 4.448 -9.013 1.00 82.25 253 SER A CA 1
ATOM 1947 C C . SER A 1 253 ? 10.015 3.046 -8.827 1.00 82.25 253 SER A C 1
ATOM 1949 O O . SER A 1 253 ? 10.530 2.276 -8.020 1.00 82.25 253 SER A O 1
ATOM 1951 N N . ILE A 1 254 ? 9.007 2.709 -9.620 1.00 81.06 254 ILE A N 1
ATOM 1952 C CA . ILE A 1 254 ? 8.332 1.423 -9.543 1.00 81.06 254 ILE A CA 1
ATOM 1953 C C . ILE A 1 254 ? 8.470 0.690 -10.883 1.00 81.06 254 ILE A C 1
ATOM 1955 O O . ILE A 1 254 ? 8.194 1.311 -11.913 1.00 81.06 254 ILE A O 1
ATOM 1959 N N . PRO A 1 255 ? 8.927 -0.581 -10.921 1.00 80.50 255 PRO A N 1
ATOM 1960 C CA . PRO A 1 255 ? 9.010 -1.358 -12.157 1.00 80.50 255 PRO A CA 1
ATOM 1961 C C . PRO A 1 255 ? 7.598 -1.726 -12.628 1.00 80.50 255 PRO A C 1
ATOM 1963 O O . PRO A 1 255 ? 7.058 -2.774 -12.285 1.00 80.50 255 PRO A O 1
ATOM 1966 N N . SER A 1 256 ? 6.965 -0.835 -13.386 1.00 79.19 256 SER A N 1
ATOM 1967 C CA . SER A 1 256 ? 5.601 -1.015 -13.890 1.00 79.19 256 SER A CA 1
ATOM 1968 C C . SER A 1 256 ? 5.563 -0.875 -15.402 1.00 79.19 256 SER A C 1
ATOM 1970 O O . SER A 1 256 ? 6.196 0.036 -15.929 1.00 79.19 256 SER A O 1
ATOM 1972 N N . LYS A 1 257 ? 4.748 -1.688 -16.083 1.00 84.81 257 LYS A N 1
ATOM 1973 C CA . LYS A 1 257 ? 4.607 -1.652 -17.550 1.00 84.81 257 LYS A CA 1
ATOM 1974 C C . LYS A 1 257 ? 4.304 -0.250 -18.100 1.00 84.81 257 LYS A C 1
ATOM 1976 O O . LYS A 1 257 ? 4.865 0.146 -19.115 1.00 84.81 257 LYS A O 1
ATOM 1981 N N . LEU A 1 258 ? 3.395 0.474 -17.433 1.00 83.00 258 LEU A N 1
ATOM 1982 C CA . LEU A 1 258 ? 3.006 1.859 -17.732 1.00 83.00 258 LEU A CA 1
ATOM 1983 C C . LEU A 1 258 ? 2.733 2.622 -16.425 1.00 83.00 258 LEU A C 1
ATOM 1985 O O . LEU A 1 258 ? 1.600 2.666 -15.918 1.00 83.00 258 LEU A O 1
ATOM 1989 N N . SER A 1 259 ? 3.770 3.226 -15.857 1.00 74.75 259 SER A N 1
ATOM 1990 C CA . SER A 1 259 ? 3.698 3.883 -14.553 1.00 74.75 259 SER A CA 1
ATOM 1991 C C . SER A 1 259 ? 2.794 5.114 -14.576 1.00 74.75 259 SER A C 1
ATOM 1993 O O . SER A 1 259 ? 2.468 5.690 -15.620 1.00 74.75 259 SER A O 1
ATOM 1995 N N . TYR A 1 260 ? 2.339 5.531 -13.396 1.00 75.25 260 TYR A N 1
ATOM 1996 C CA . TYR A 1 260 ? 1.632 6.804 -13.253 1.00 75.25 260 TYR A CA 1
ATOM 1997 C C . TYR A 1 260 ? 2.506 7.990 -13.689 1.00 75.25 260 TYR A C 1
ATOM 1999 O O . TYR A 1 260 ? 2.019 8.900 -14.360 1.00 75.25 260 TYR A O 1
ATOM 2007 N N . TYR A 1 261 ? 3.802 7.954 -13.368 1.00 75.88 261 TYR A N 1
ATOM 2008 C CA . TYR A 1 261 ? 4.735 9.015 -13.732 1.00 75.88 261 TYR A CA 1
ATOM 2009 C C . TYR A 1 261 ? 5.020 9.046 -15.235 1.00 75.88 261 TYR A C 1
ATOM 2011 O O . TYR A 1 261 ? 5.102 10.129 -15.813 1.00 75.88 261 TYR A O 1
ATOM 2019 N N . GLU A 1 262 ? 5.089 7.880 -15.879 1.00 77.62 262 GLU A N 1
ATOM 2020 C CA . GLU A 1 262 ? 5.277 7.750 -17.328 1.00 77.62 262 GLU A CA 1
ATOM 2021 C C . GLU A 1 262 ? 4.099 8.316 -18.120 1.00 77.62 262 GLU A C 1
ATOM 2023 O O . GLU A 1 262 ? 4.261 8.965 -19.150 1.00 77.62 262 GLU A O 1
ATOM 2028 N N . ARG A 1 263 ? 2.883 8.092 -17.616 1.00 77.25 263 ARG A N 1
ATOM 2029 C CA . ARG A 1 263 ? 1.656 8.566 -18.263 1.00 77.25 263 ARG A CA 1
ATOM 2030 C C . ARG A 1 263 ? 1.402 10.060 -18.063 1.00 77.25 263 ARG A C 1
ATOM 2032 O O . ARG A 1 263 ? 0.589 10.619 -18.795 1.00 77.25 263 ARG A O 1
ATOM 2039 N N . ARG A 1 264 ? 2.042 10.697 -17.072 1.00 77.56 264 ARG A N 1
ATOM 2040 C CA . ARG A 1 264 ? 1.696 12.063 -16.640 1.00 77.56 264 ARG A CA 1
ATOM 2041 C C . ARG A 1 264 ? 2.825 13.086 -16.739 1.00 77.56 264 ARG A C 1
ATOM 2043 O O . ARG A 1 264 ? 2.533 14.239 -17.041 1.00 77.56 264 ARG A O 1
ATOM 2050 N N . TYR A 1 265 ? 4.070 12.701 -16.468 1.00 82.88 265 TYR A N 1
ATOM 2051 C CA . TYR A 1 265 ? 5.179 13.652 -16.313 1.00 82.88 265 TYR A CA 1
ATOM 2052 C C . TYR A 1 265 ? 6.363 13.354 -17.229 1.00 82.88 265 TYR A C 1
ATOM 2054 O O . TYR A 1 265 ? 6.865 14.267 -17.882 1.00 82.88 265 TYR A O 1
ATOM 2062 N N . TYR A 1 266 ? 6.810 12.097 -17.286 1.00 87.50 266 TYR A N 1
ATOM 2063 C CA . TYR A 1 266 ? 8.047 11.727 -17.972 1.00 87.50 266 TYR A CA 1
ATOM 2064 C C . TYR A 1 266 ? 7.751 10.836 -19.180 1.00 87.50 266 TYR A C 1
ATOM 2066 O O . TYR A 1 266 ? 7.254 9.729 -18.994 1.00 87.50 266 TYR A O 1
ATOM 2074 N N . PRO A 1 267 ? 8.083 11.247 -20.414 1.00 91.19 267 PRO A N 1
ATOM 2075 C CA . PRO A 1 267 ? 7.846 10.442 -21.610 1.00 91.19 267 PRO A CA 1
ATOM 2076 C C . PRO A 1 267 ? 8.909 9.331 -21.772 1.00 91.19 267 PRO A C 1
ATOM 2078 O O . PRO A 1 267 ? 9.593 9.248 -22.793 1.00 91.19 267 PRO A O 1
ATOM 2081 N N . ILE A 1 268 ? 9.066 8.485 -20.745 1.00 91.75 268 ILE A N 1
ATOM 2082 C CA . ILE A 1 268 ? 10.100 7.437 -20.649 1.00 91.75 268 ILE A CA 1
ATOM 2083 C C . ILE A 1 268 ? 9.993 6.463 -21.822 1.00 91.75 268 ILE A C 1
ATOM 2085 O O . ILE A 1 268 ? 10.990 6.192 -22.485 1.00 91.75 268 ILE A O 1
ATOM 2089 N N . GLN A 1 269 ? 8.780 6.006 -22.144 1.00 91.62 269 GLN A N 1
ATOM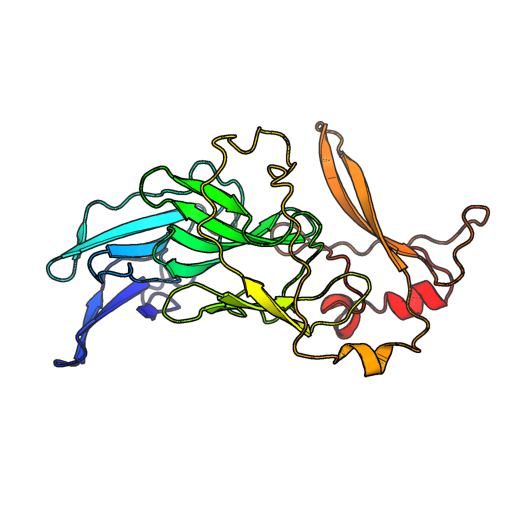 2090 C CA . GLN A 1 269 ? 8.543 5.085 -23.260 1.00 91.62 269 GLN A CA 1
ATOM 2091 C C . GLN A 1 269 ? 8.971 5.693 -24.607 1.00 91.62 269 GLN A C 1
ATOM 2093 O O . GLN A 1 269 ? 9.559 5.015 -25.447 1.00 91.62 269 GLN A O 1
ATOM 2098 N N . GLN A 1 270 ? 8.745 6.994 -24.812 1.00 93.00 270 GLN A N 1
ATOM 2099 C CA . GLN A 1 270 ? 9.148 7.698 -26.029 1.00 93.00 270 GLN A CA 1
ATOM 2100 C C . GLN A 1 270 ? 10.664 7.906 -26.099 1.00 93.00 270 GLN A C 1
ATOM 2102 O O . GLN A 1 270 ? 11.234 7.854 -27.189 1.00 93.00 270 GLN A O 1
ATOM 2107 N N . TRP A 1 271 ? 11.327 8.152 -24.966 1.00 94.75 271 TRP A N 1
ATOM 2108 C CA . TRP A 1 271 ? 12.788 8.223 -24.906 1.00 94.75 271 TRP A CA 1
ATOM 2109 C C . TRP A 1 271 ? 13.429 6.860 -25.166 1.00 94.75 271 TRP A C 1
ATOM 2111 O O . TRP A 1 271 ? 14.347 6.773 -25.983 1.00 94.75 271 TRP A O 1
ATOM 2121 N N . ALA A 1 272 ? 12.896 5.793 -24.569 1.00 94.81 272 ALA A N 1
ATOM 2122 C CA . ALA A 1 272 ? 13.357 4.428 -24.802 1.00 94.81 272 ALA A CA 1
ATOM 2123 C C . ALA A 1 272 ? 13.192 4.031 -26.275 1.00 94.81 272 ALA A C 1
ATOM 2125 O O . ALA A 1 272 ? 14.134 3.547 -26.895 1.00 94.81 272 ALA A O 1
ATOM 2126 N N . ALA A 1 273 ? 12.044 4.343 -26.885 1.00 94.19 273 ALA A N 1
ATOM 2127 C CA . ALA A 1 273 ? 11.800 4.105 -28.311 1.00 94.19 273 ALA A CA 1
ATOM 2128 C C . ALA A 1 273 ? 12.743 4.896 -29.242 1.00 94.19 273 ALA A C 1
ATOM 2130 O O . ALA A 1 273 ? 12.925 4.531 -30.401 1.00 94.19 273 ALA A O 1
ATOM 2131 N N . LYS A 1 274 ? 13.359 5.981 -28.753 1.00 95.00 274 LYS A N 1
ATOM 2132 C CA . LYS A 1 274 ? 14.399 6.745 -29.465 1.00 95.00 274 LYS A CA 1
ATOM 2133 C C . LYS A 1 274 ? 15.817 6.223 -29.193 1.00 95.00 274 LYS A C 1
ATOM 2135 O O . LYS A 1 274 ? 16.779 6.827 -29.663 1.00 95.00 274 LYS A O 1
ATOM 2140 N N . GLY A 1 275 ? 15.948 5.112 -28.470 1.00 95.31 275 GLY A N 1
ATOM 2141 C CA . GLY A 1 275 ? 17.219 4.469 -28.165 1.00 95.31 275 GLY A CA 1
ATOM 2142 C C . GLY A 1 275 ? 17.952 5.094 -26.983 1.00 95.31 275 GLY A C 1
ATOM 2143 O O . GLY A 1 275 ? 19.176 5.150 -27.018 1.00 95.31 275 GLY A O 1
ATOM 2144 N N . ALA A 1 276 ? 17.242 5.586 -25.966 1.00 96.62 276 ALA A N 1
ATOM 2145 C CA . ALA A 1 276 ? 17.843 5.934 -24.678 1.00 96.62 276 ALA A CA 1
ATOM 2146 C C . ALA A 1 276 ? 17.688 4.789 -23.669 1.00 96.62 276 ALA A C 1
ATOM 2148 O O . ALA A 1 276 ? 16.678 4.088 -23.671 1.00 96.62 276 ALA A O 1
ATOM 2149 N N . LEU A 1 277 ? 18.677 4.640 -22.791 1.00 96.56 277 LEU A N 1
ATOM 2150 C CA . LEU A 1 277 ? 18.478 4.005 -21.492 1.00 96.56 277 LEU A CA 1
ATOM 2151 C C . LEU A 1 277 ? 17.951 5.061 -20.524 1.00 96.56 277 LEU A C 1
ATOM 2153 O O . LEU A 1 277 ? 18.382 6.219 -20.586 1.00 96.56 277 LEU A O 1
ATOM 2157 N N . ILE A 1 278 ? 17.026 4.666 -19.655 1.00 93.88 278 ILE A N 1
ATOM 2158 C CA . ILE A 1 278 ? 16.455 5.539 -18.625 1.00 93.88 278 ILE A CA 1
ATOM 2159 C C . ILE A 1 278 ? 16.646 4.904 -17.256 1.00 93.88 278 ILE A C 1
ATOM 2161 O O . ILE A 1 278 ? 16.298 3.708 -17.140 1.00 93.88 278 ILE A O 1
#

Secondary structure (DSSP, 8-state):
-EESS-SSGGGTTS-EEEEEETTTTEEEE--SSSEEEEEE-TTSSEEEEEEPPSSTTTSPPEEEEEEEETTEEEEEEE--TT--S-EEEEEEETTEEEEEEEETTEEEEEEE-TTT--EEE-S-TT---B--TTGGGT-EEE-TTSSEEEEEEB-SSS--EEEEEE-------S----SSSPPP-----PPPEE---GGGGGTTS-PPEEEEEEEE-TTSPEEEEEEEE-TT--TTS---B------TTT------TT-HHHHHT--HHHHHHTT-B-

Radius of gyration: 21.0 Å; Cα contacts (8 Å, |Δi|>4): 562; chains: 1; bounding box: 57×48×57 Å